Protein AF-A0A249T0H1-F1 (afdb_monomer_lite)

Foldseek 3Di:
DAPPPDKDFDADPVRATFKIFCQVHWDDDPDPDLDLLVRVLVVCCLCVVSRLHDPQQSVQDDAAQDPDFAQAAWHWHWHDWDDDDQKIKTWTFTDGSSHGDPPFTKIWMFGVVVTTTGMMGGPHQNDWDADDDDPVLVVVLVPDDPVNVVVLPDDPPPPPDPPDDPDDDDDPDPDRRDDSPTPGVDPDDDDDDPDDDPDDDDDDDWGWDQDPVRDIDIDD

Radius of gyration: 21.0 Å; chains: 1; bounding box: 38×42×71 Å

pLDDT: mean 71.46, std 25.57, range [27.12, 98.44]

Secondary structure (DSSP, 8-state):
----SS-EEEE-TT--EEEEE-TTS-B----SS--HHHHHHHHHHHHGGGGT--GGGGTTTTSBPPSS--S-SSEEEEEEEEEETTEEEEEEEEEETTEEEEEEEEEEEEEETTEEEEEEEE---SS---PPPPHHHHHHHTT--HHHHHHHTSPPP-------------------SS-----------PPPPPPPPS---PPPS-EEEE-TTS-EEEE-

Sequence (220 aa):
MNPTNGHSLWKDDRRRVRVLNHLHHPVSFKVRSETPQLLAQAYIMEIAGLYEIRPAQLYGLPFSASNRLVVEQASFRFEREEIKDNNVIITYAQTYFGVPVWAAGLEVNMHTNPLQVISSSSTAYANLSVQLPSPAAASRVYHYSNADLQHAVQPPEARERDEGGEGDIGYIGHACASTAIAKADASPAMPPLPWPPSGNSGSLPYRLTYNPDGSTSYRK

Structure (mmCIF, N/CA/C/O backbone):
data_AF-A0A249T0H1-F1
#
_entry.id   AF-A0A249T0H1-F1
#
loop_
_atom_site.group_PDB
_atom_site.id
_atom_site.type_symbol
_atom_site.label_atom_id
_atom_site.label_alt_id
_atom_site.label_comp_id
_atom_site.label_asym_id
_atom_site.label_entity_id
_atom_site.label_seq_id
_atom_site.pdbx_PDB_ins_code
_atom_site.Cartn_x
_atom_site.Cartn_y
_atom_site.Cartn_z
_atom_site.occupancy
_atom_site.B_iso_or_equiv
_atom_site.auth_seq_id
_atom_site.auth_comp_id
_atom_site.auth_asym_id
_atom_site.auth_atom_id
_atom_site.pdbx_PDB_model_num
ATOM 1 N N . MET A 1 1 ? -2.238 -13.051 -26.775 1.00 33.50 1 MET A N 1
ATOM 2 C CA . MET A 1 1 ? -1.036 -13.225 -25.926 1.00 33.50 1 MET A CA 1
ATOM 3 C C . MET A 1 1 ? -1.491 -13.272 -24.474 1.00 33.50 1 MET A C 1
ATOM 5 O O . MET A 1 1 ? -2.396 -12.533 -24.126 1.00 33.50 1 MET A O 1
ATOM 9 N N . ASN A 1 2 ? -0.970 -14.214 -23.689 1.00 33.34 2 ASN A N 1
ATOM 10 C CA . ASN A 1 2 ? -1.529 -14.673 -22.411 1.00 33.34 2 ASN A CA 1
ATOM 11 C C . ASN A 1 2 ? -0.609 -14.178 -21.262 1.00 33.34 2 ASN A C 1
ATOM 13 O O . ASN A 1 2 ? 0.550 -14.588 -21.253 1.00 33.34 2 ASN A O 1
ATOM 17 N N . PRO A 1 3 ? -1.041 -13.289 -20.345 1.00 36.62 3 PRO A N 1
ATOM 18 C CA . PRO A 1 3 ? -0.139 -12.572 -19.430 1.00 36.62 3 PRO A CA 1
ATOM 19 C C . PRO A 1 3 ? 0.218 -13.307 -18.121 1.00 36.62 3 PRO A C 1
ATOM 21 O O . PRO A 1 3 ? 0.686 -12.680 -17.182 1.00 36.62 3 PRO A O 1
ATOM 24 N N . THR A 1 4 ? 0.087 -14.633 -18.023 1.00 43.47 4 THR A N 1
ATOM 25 C CA . THR A 1 4 ? 0.605 -15.378 -16.848 1.00 43.47 4 THR A CA 1
ATOM 26 C C . THR A 1 4 ? 2.133 -15.542 -16.846 1.00 43.47 4 THR A C 1
ATOM 28 O O . THR A 1 4 ? 2.674 -16.307 -16.051 1.00 43.47 4 THR A O 1
ATOM 31 N N . ASN A 1 5 ? 2.846 -14.859 -17.741 1.00 49.06 5 ASN A N 1
ATOM 32 C CA . ASN A 1 5 ? 4.294 -14.957 -17.849 1.00 49.06 5 ASN A CA 1
ATOM 33 C C . ASN A 1 5 ? 4.952 -14.181 -16.695 1.00 49.06 5 ASN A C 1
ATOM 35 O O . ASN A 1 5 ? 4.990 -12.959 -16.702 1.00 49.06 5 ASN A O 1
ATOM 39 N N . GLY A 1 6 ? 5.433 -14.927 -15.694 1.00 64.56 6 GLY A N 1
ATOM 40 C CA . GLY A 1 6 ? 6.508 -14.547 -14.769 1.00 64.56 6 GLY A CA 1
ATOM 41 C C . GLY A 1 6 ? 6.180 -13.578 -13.628 1.00 64.56 6 GLY A C 1
ATOM 42 O O . GLY A 1 6 ? 7.066 -12.852 -13.173 1.00 64.56 6 GLY A O 1
ATOM 43 N N . HIS A 1 7 ? 4.955 -13.627 -13.100 1.00 74.81 7 HIS A N 1
ATOM 44 C CA . HIS A 1 7 ? 4.656 -13.091 -11.770 1.00 74.81 7 HIS A CA 1
ATOM 45 C C . HIS A 1 7 ? 4.442 -14.236 -10.777 1.00 74.81 7 HIS A C 1
ATOM 47 O O . HIS A 1 7 ? 3.700 -15.176 -11.064 1.00 74.81 7 HIS A O 1
ATOM 53 N N . SER A 1 8 ? 5.078 -14.169 -9.607 1.00 89.75 8 SER A N 1
ATOM 54 C CA . SER A 1 8 ? 4.828 -15.120 -8.516 1.00 89.75 8 SER A CA 1
ATOM 55 C C . SER A 1 8 ? 3.984 -14.445 -7.446 1.00 89.75 8 SER A C 1
ATOM 57 O O . SER A 1 8 ? 4.305 -13.326 -7.043 1.00 89.75 8 SER A O 1
ATOM 59 N N . LEU A 1 9 ? 2.960 -15.132 -6.950 1.00 93.69 9 LEU A N 1
ATOM 60 C CA . LEU A 1 9 ? 2.156 -14.665 -5.826 1.00 93.69 9 LEU A CA 1
ATOM 61 C C . LEU A 1 9 ? 2.359 -15.571 -4.613 1.00 93.69 9 LEU A C 1
ATOM 63 O O . LEU A 1 9 ? 2.502 -16.786 -4.760 1.00 93.69 9 LEU A O 1
ATOM 67 N N . TRP A 1 10 ? 2.336 -14.982 -3.422 1.00 94.69 10 TRP A N 1
ATOM 68 C CA . TRP A 1 10 ? 2.297 -15.715 -2.159 1.00 94.69 10 TRP A CA 1
ATOM 69 C C . TRP A 1 10 ? 0.980 -15.425 -1.442 1.00 94.69 10 TRP A C 1
ATOM 71 O O . TRP A 1 10 ? 0.478 -14.294 -1.474 1.00 94.69 10 TRP A O 1
ATOM 81 N N . LYS A 1 11 ? 0.404 -16.464 -0.834 1.00 95.06 11 LYS A N 1
ATOM 82 C CA . LYS A 1 11 ? -0.885 -16.405 -0.145 1.00 95.06 11 LYS A CA 1
ATOM 83 C C . LYS A 1 11 ? -0.737 -16.813 1.312 1.00 95.06 11 LYS A C 1
ATOM 85 O O . LYS A 1 11 ? 0.048 -17.707 1.603 1.00 95.06 11 LYS A O 1
ATOM 90 N N . ASP A 1 12 ? -1.534 -16.199 2.181 1.00 92.44 12 ASP A N 1
ATOM 91 C CA . ASP A 1 12 ? -1.651 -16.631 3.576 1.00 92.44 12 ASP A CA 1
ATOM 92 C C . ASP A 1 12 ? -2.501 -17.908 3.722 1.00 92.44 12 ASP A C 1
ATOM 94 O O . ASP A 1 12 ? -3.082 -18.415 2.756 1.00 92.44 12 ASP A O 1
ATOM 98 N N . ASP A 1 13 ? -2.625 -18.403 4.956 1.00 94.12 13 ASP A N 1
ATOM 99 C CA . ASP A 1 13 ? -3.417 -19.595 5.298 1.00 94.12 13 ASP A CA 1
ATOM 100 C C . ASP A 1 13 ? -4.908 -19.451 4.950 1.00 94.12 13 ASP A C 1
ATOM 102 O O . ASP A 1 13 ? -5.618 -20.438 4.759 1.00 94.12 13 ASP A O 1
ATOM 106 N N . ARG A 1 14 ? -5.396 -18.210 4.810 1.00 92.69 14 ARG A N 1
ATOM 107 C CA . ARG A 1 14 ? -6.764 -17.892 4.371 1.00 92.69 14 ARG A CA 1
ATOM 108 C C . ARG A 1 14 ? -6.865 -17.741 2.850 1.00 92.69 14 ARG A C 1
ATOM 110 O O . ARG A 1 14 ? -7.900 -17.323 2.340 1.00 92.69 14 ARG A O 1
ATOM 117 N N . ARG A 1 15 ? -5.812 -18.118 2.116 1.00 93.88 15 ARG A N 1
ATOM 118 C CA . ARG A 1 15 ? -5.684 -18.062 0.652 1.00 93.88 15 ARG A CA 1
ATOM 119 C C . ARG A 1 15 ? -5.748 -16.650 0.061 1.00 93.88 15 ARG A C 1
ATOM 121 O O . ARG A 1 15 ? -5.954 -16.526 -1.152 1.00 93.88 15 ARG A O 1
ATOM 128 N N . ARG A 1 16 ? -5.521 -15.612 0.868 1.00 93.50 16 ARG A N 1
ATOM 129 C CA . ARG A 1 16 ? -5.465 -14.219 0.402 1.00 93.50 16 ARG A CA 1
ATOM 130 C C . ARG A 1 16 ? -4.085 -13.917 -0.139 1.00 93.50 16 ARG A C 1
ATOM 132 O O . ARG A 1 16 ? -3.101 -14.348 0.454 1.00 93.50 16 ARG A O 1
ATOM 139 N N . VAL A 1 17 ? -3.998 -13.182 -1.245 1.00 95.38 17 VAL A N 1
ATOM 140 C CA . VAL A 1 17 ? -2.699 -12.744 -1.771 1.00 95.38 17 VAL A CA 1
ATOM 141 C C . VAL A 1 17 ? -2.091 -11.748 -0.789 1.00 95.38 17 VAL A C 1
ATOM 143 O O . VAL A 1 17 ? -2.777 -10.861 -0.291 1.00 95.38 17 VAL A O 1
ATOM 146 N N . ARG A 1 18 ? -0.810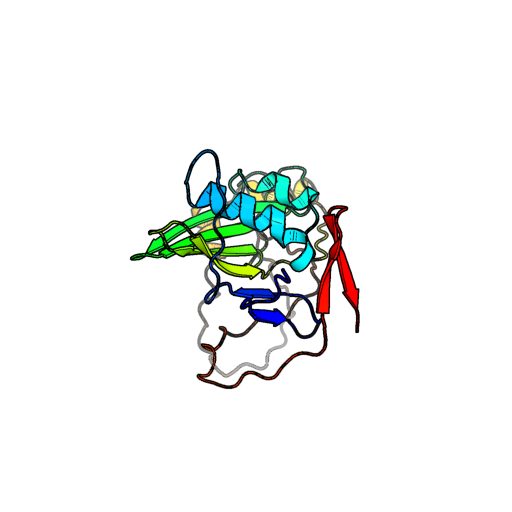 -11.922 -0.478 1.00 95.38 18 ARG A N 1
ATOM 147 C CA . ARG A 1 18 ? -0.067 -11.069 0.461 1.00 95.38 18 ARG A CA 1
ATOM 148 C C . ARG A 1 18 ? 1.211 -10.511 -0.134 1.00 95.38 18 ARG A C 1
ATOM 150 O O . ARG A 1 18 ? 1.672 -9.474 0.321 1.00 95.38 18 ARG A O 1
ATOM 157 N N . VAL A 1 19 ? 1.753 -11.176 -1.150 1.00 97.25 19 VAL A N 1
ATOM 158 C CA . VAL A 1 19 ? 2.920 -10.711 -1.898 1.00 97.25 19 VAL A CA 1
ATOM 159 C C . VAL A 1 19 ? 2.688 -10.970 -3.377 1.00 97.25 19 VAL A C 1
ATOM 161 O O . VAL A 1 19 ? 2.212 -12.047 -3.752 1.00 97.25 19 VAL A O 1
ATOM 164 N N . LEU A 1 20 ? 3.064 -9.998 -4.200 1.00 95.94 20 LEU A N 1
ATOM 165 C CA . LEU A 1 20 ? 3.129 -10.110 -5.650 1.00 95.94 20 LEU A CA 1
ATOM 166 C C . LEU A 1 20 ? 4.533 -9.712 -6.108 1.00 95.94 20 LEU A C 1
ATOM 168 O O . LEU A 1 20 ? 4.984 -8.610 -5.803 1.00 95.94 20 LEU A O 1
ATOM 172 N N . ASN A 1 21 ? 5.218 -10.600 -6.830 1.00 95.25 21 ASN A N 1
ATOM 173 C CA . ASN A 1 21 ? 6.548 -10.342 -7.382 1.00 95.25 21 ASN A CA 1
ATOM 174 C C . ASN A 1 21 ? 6.503 -10.265 -8.906 1.00 95.25 21 ASN A C 1
ATOM 176 O O . ASN A 1 21 ? 5.914 -11.120 -9.569 1.00 95.25 21 ASN A O 1
ATOM 180 N N . HIS A 1 22 ? 7.236 -9.295 -9.436 1.00 92.38 22 HIS A N 1
ATOM 181 C CA . HIS A 1 22 ? 7.393 -8.968 -10.848 1.00 92.38 22 HIS A CA 1
ATOM 182 C C . HIS A 1 22 ? 8.849 -9.109 -11.321 1.00 92.38 22 HIS A C 1
ATOM 184 O O . HIS A 1 22 ? 9.213 -8.546 -12.343 1.00 92.38 22 HIS A O 1
ATOM 190 N N . LEU A 1 23 ? 9.694 -9.871 -10.616 1.00 86.44 23 LEU A N 1
ATOM 191 C CA . LEU A 1 23 ? 11.139 -9.960 -10.896 1.00 86.44 23 LEU A CA 1
ATOM 192 C C . LEU A 1 23 ? 11.478 -10.317 -12.353 1.00 86.44 23 LEU A C 1
ATOM 194 O O . LEU A 1 23 ? 12.466 -9.826 -12.889 1.00 86.44 23 LEU A O 1
ATOM 198 N N . HIS A 1 24 ? 10.667 -11.155 -13.002 1.00 86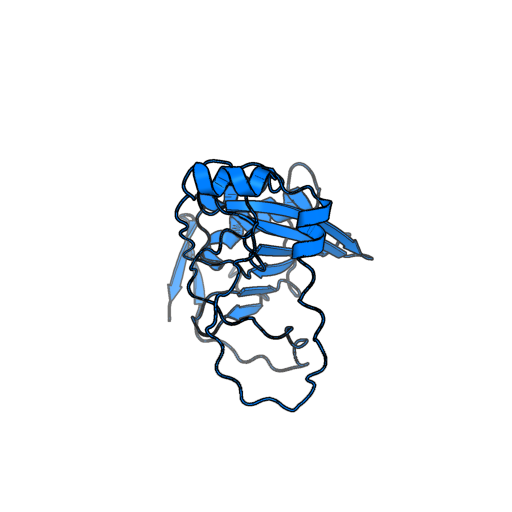.88 24 HIS A N 1
ATOM 199 C CA . HIS A 1 24 ? 10.894 -11.548 -14.396 1.00 86.88 24 HIS A CA 1
ATOM 200 C C . HIS A 1 24 ? 10.239 -10.605 -15.411 1.00 86.88 24 HIS A C 1
ATOM 202 O O . HIS A 1 24 ? 10.667 -10.555 -16.561 1.00 86.88 24 HIS A O 1
ATOM 208 N N . HIS A 1 25 ? 9.219 -9.857 -14.990 1.00 87.31 25 HIS A N 1
ATOM 209 C CA . HIS A 1 25 ? 8.497 -8.899 -15.824 1.00 87.31 25 HIS A CA 1
ATOM 210 C C . HIS A 1 25 ? 8.104 -7.681 -14.984 1.00 87.31 25 HIS A C 1
ATOM 212 O O . HIS A 1 25 ? 6.953 -7.601 -14.541 1.00 87.31 25 HIS A O 1
ATOM 218 N N . PRO A 1 26 ? 9.051 -6.761 -14.722 1.00 85.75 26 PRO A N 1
ATOM 219 C CA . PRO A 1 26 ? 8.768 -5.555 -13.961 1.00 85.75 26 PRO A CA 1
ATOM 220 C C . PRO A 1 26 ? 7.660 -4.731 -14.616 1.00 85.75 26 PRO A C 1
ATOM 222 O O . PRO A 1 26 ? 7.555 -4.670 -15.844 1.00 85.75 26 PRO A O 1
ATOM 225 N N . VAL A 1 27 ? 6.829 -4.095 -13.795 1.00 87.62 27 VAL A N 1
ATOM 226 C CA . VAL A 1 27 ? 5.686 -3.313 -14.274 1.00 87.62 27 VAL A CA 1
ATOM 227 C C . VAL A 1 27 ? 6.076 -1.846 -14.354 1.00 87.62 27 VAL A C 1
ATOM 229 O O . VAL A 1 27 ? 6.488 -1.245 -13.363 1.00 87.62 27 VAL A O 1
ATOM 232 N N . SER A 1 28 ? 5.906 -1.251 -15.527 1.00 85.56 28 SER A N 1
ATOM 233 C CA . SER A 1 28 ? 6.016 0.189 -15.730 1.00 85.56 28 SER A CA 1
ATOM 234 C C . SER A 1 28 ? 4.717 0.724 -16.321 1.00 85.56 28 SER A C 1
ATOM 236 O O . SER A 1 28 ? 4.061 0.075 -17.137 1.00 85.56 28 SER A O 1
ATOM 238 N N . PHE A 1 29 ? 4.333 1.923 -15.895 1.00 80.81 29 PHE A N 1
ATOM 239 C CA . PHE A 1 29 ? 3.189 2.641 -16.440 1.00 80.81 29 PHE A CA 1
ATOM 240 C C . PHE A 1 29 ? 3.688 3.917 -17.105 1.00 80.81 29 PHE A C 1
ATOM 242 O O . PHE A 1 29 ? 4.570 4.594 -16.581 1.00 80.81 29 PHE A O 1
ATOM 249 N N . LYS A 1 30 ? 3.082 4.293 -18.234 1.00 77.25 30 LYS A N 1
ATOM 250 C CA . LYS A 1 30 ? 3.244 5.645 -18.781 1.00 77.25 30 LYS A CA 1
ATOM 251 C C . LYS A 1 30 ? 2.399 6.613 -17.955 1.00 77.25 30 LYS A C 1
ATOM 253 O O . LYS A 1 30 ? 1.283 6.957 -18.338 1.00 77.25 30 LYS A O 1
ATOM 258 N N . VAL A 1 31 ? 2.908 7.008 -16.794 1.00 72.50 31 VAL A N 1
ATOM 259 C CA . VAL A 1 31 ? 2.317 8.070 -15.972 1.00 72.50 31 VAL A CA 1
ATOM 260 C C . VAL A 1 31 ? 2.800 9.433 -16.465 1.00 72.50 31 VAL A C 1
ATOM 262 O O . VAL A 1 31 ? 3.925 9.579 -16.927 1.00 72.50 31 VAL A O 1
ATOM 265 N N . ARG A 1 32 ? 1.933 10.454 -16.387 1.00 63.84 32 ARG A N 1
ATOM 266 C CA . ARG A 1 32 ? 2.238 11.827 -16.846 1.00 63.84 32 ARG A CA 1
ATOM 267 C C . ARG A 1 32 ? 3.433 12.467 -16.125 1.00 63.84 32 ARG A C 1
ATOM 269 O O . ARG A 1 32 ? 3.990 13.432 -16.633 1.00 63.84 32 ARG A O 1
ATOM 276 N N . SER A 1 33 ? 3.773 11.961 -14.944 1.00 61.66 33 SER A N 1
ATOM 277 C CA . SER A 1 33 ? 4.921 12.353 -14.136 1.00 61.66 33 SER A CA 1
ATOM 278 C C . SER A 1 33 ? 5.520 11.079 -13.538 1.00 61.66 33 SER A C 1
ATOM 280 O O . SER A 1 33 ? 4.795 10.272 -12.955 1.00 61.66 33 SER A O 1
ATOM 282 N N . GLU A 1 34 ? 6.820 10.873 -13.736 1.00 79.62 34 GLU A N 1
ATOM 283 C CA . GLU A 1 34 ? 7.544 9.648 -13.374 1.00 79.62 34 GLU A CA 1
ATOM 284 C C . GLU A 1 34 ? 8.067 9.711 -11.932 1.00 79.62 34 GLU A C 1
ATOM 286 O O . GLU A 1 34 ? 9.239 9.451 -11.670 1.00 79.62 34 GLU A O 1
ATOM 291 N N . THR A 1 35 ? 7.222 10.098 -10.970 1.00 93.06 35 THR A N 1
ATOM 292 C CA . THR A 1 35 ? 7.610 9.963 -9.559 1.00 93.06 35 THR A CA 1
ATOM 293 C C . THR A 1 35 ? 7.328 8.539 -9.071 1.00 93.06 35 THR A C 1
ATOM 295 O O . THR A 1 35 ? 6.304 7.955 -9.451 1.00 93.06 35 THR A O 1
ATOM 298 N N . PRO A 1 36 ? 8.172 7.975 -8.185 1.00 95.31 36 PRO A N 1
ATOM 299 C CA . PRO A 1 36 ? 7.918 6.673 -7.569 1.00 95.31 36 PRO A CA 1
ATOM 300 C C . PRO A 1 36 ? 6.539 6.583 -6.907 1.00 95.31 36 PRO A C 1
ATOM 302 O O . PRO A 1 36 ? 5.838 5.587 -7.063 1.00 95.31 36 PRO A O 1
ATOM 305 N N . GLN A 1 37 ? 6.099 7.652 -6.236 1.00 95.69 37 GLN A N 1
ATOM 306 C CA . GLN A 1 37 ? 4.776 7.711 -5.608 1.00 95.69 37 GLN A CA 1
ATOM 307 C C . GLN A 1 37 ? 3.636 7.586 -6.618 1.00 95.69 37 GLN A C 1
ATOM 309 O O . GLN A 1 37 ? 2.700 6.830 -6.377 1.00 95.69 37 GLN A O 1
ATOM 314 N N . LEU A 1 38 ? 3.690 8.302 -7.745 1.00 95.00 38 LEU A N 1
ATOM 315 C CA . LEU A 1 38 ? 2.637 8.221 -8.760 1.00 95.00 38 LEU A CA 1
ATOM 316 C C . LEU A 1 38 ? 2.613 6.848 -9.430 1.00 95.00 38 LEU A C 1
ATOM 318 O O . LEU A 1 38 ? 1.530 6.316 -9.683 1.00 95.00 38 LEU A O 1
ATOM 322 N N . LEU A 1 39 ? 3.788 6.256 -9.669 1.00 95.38 39 LEU A N 1
ATOM 323 C CA . LEU A 1 39 ? 3.876 4.895 -10.184 1.00 95.38 39 LEU A CA 1
ATOM 324 C C . LEU A 1 39 ? 3.276 3.885 -9.195 1.00 95.38 39 LEU A C 1
ATOM 326 O O . LEU A 1 39 ? 2.463 3.055 -9.597 1.00 95.38 39 LEU A O 1
ATOM 330 N N . ALA A 1 40 ? 3.617 3.987 -7.908 1.00 96.69 40 ALA A N 1
ATOM 331 C CA . ALA A 1 40 ? 3.082 3.124 -6.858 1.00 96.69 40 ALA A CA 1
ATOM 332 C C . ALA A 1 40 ? 1.559 3.264 -6.704 1.00 96.69 40 ALA A C 1
ATOM 334 O O . ALA A 1 40 ? 0.868 2.255 -6.579 1.00 96.69 40 ALA A O 1
ATOM 335 N N . GLN A 1 41 ? 1.017 4.485 -6.773 1.00 96.38 41 GLN A N 1
ATOM 336 C CA . GLN A 1 41 ? -0.430 4.725 -6.728 1.00 96.38 41 GLN A CA 1
ATOM 337 C C . GLN A 1 41 ? -1.151 4.060 -7.903 1.00 96.38 41 GLN A C 1
ATOM 339 O O . GLN A 1 41 ? -2.110 3.317 -7.690 1.00 96.38 41 GLN A O 1
ATOM 344 N N . ALA A 1 42 ? -0.676 4.296 -9.131 1.00 95.31 42 ALA A N 1
ATOM 345 C CA . ALA A 1 42 ? -1.252 3.696 -10.333 1.00 95.31 42 ALA A CA 1
ATOM 346 C C . ALA A 1 42 ? -1.195 2.163 -10.270 1.00 95.31 42 ALA A C 1
ATOM 348 O O . ALA A 1 42 ? -2.182 1.487 -10.552 1.00 95.31 42 ALA A O 1
ATOM 349 N N . TYR A 1 43 ? -0.061 1.625 -9.820 1.00 96.25 43 TYR A N 1
ATOM 350 C CA . TYR A 1 43 ? 0.125 0.197 -9.618 1.00 96.25 43 TYR A CA 1
ATOM 351 C C . TYR A 1 43 ? -0.856 -0.384 -8.588 1.00 96.25 43 TYR A C 1
ATOM 353 O O . TYR A 1 43 ? -1.543 -1.356 -8.892 1.00 96.25 43 TYR A O 1
ATOM 361 N N . ILE A 1 44 ? -0.980 0.217 -7.396 1.00 97.25 44 ILE A N 1
ATOM 362 C CA . ILE A 1 44 ? -1.905 -0.259 -6.353 1.00 97.25 44 ILE A CA 1
ATOM 363 C C . ILE A 1 44 ? -3.349 -0.238 -6.850 1.00 97.25 44 ILE A C 1
ATOM 365 O O . ILE A 1 44 ? -4.083 -1.184 -6.583 1.00 97.25 44 ILE A O 1
ATOM 369 N N . MET A 1 45 ? -3.757 0.809 -7.574 1.00 96.19 45 MET A N 1
ATOM 370 C CA . MET A 1 45 ? -5.101 0.893 -8.150 1.00 96.19 45 MET A CA 1
ATOM 371 C C . MET A 1 45 ? -5.399 -0.271 -9.103 1.00 96.19 45 MET A C 1
ATOM 373 O O . MET A 1 45 ? -6.496 -0.823 -9.043 1.00 96.19 45 MET A O 1
ATOM 377 N N . GLU A 1 46 ? -4.426 -0.675 -9.922 1.00 95.62 46 GLU A N 1
ATOM 378 C CA . GLU A 1 46 ? -4.560 -1.802 -10.853 1.00 95.62 46 GLU A CA 1
ATOM 379 C C . GLU A 1 46 ? -4.672 -3.148 -10.117 1.00 95.62 46 GLU A C 1
ATOM 381 O O . GLU A 1 46 ? -5.512 -3.984 -10.449 1.00 95.62 46 GLU A O 1
ATOM 386 N N . ILE A 1 47 ? -3.851 -3.365 -9.083 1.00 95.38 47 ILE A N 1
ATOM 387 C CA . ILE A 1 47 ? -3.771 -4.665 -8.396 1.00 95.38 47 ILE A CA 1
ATOM 388 C C . ILE A 1 47 ? -4.668 -4.787 -7.156 1.00 95.38 47 ILE A C 1
ATOM 390 O O . ILE A 1 47 ? -4.697 -5.843 -6.522 1.00 95.38 47 ILE A O 1
ATOM 394 N N . ALA A 1 48 ? -5.414 -3.740 -6.797 1.00 95.88 48 ALA A N 1
ATOM 395 C CA . ALA A 1 48 ? -6.208 -3.660 -5.568 1.00 95.88 48 ALA A CA 1
ATOM 396 C C . ALA A 1 48 ? -7.124 -4.872 -5.351 1.00 95.88 48 ALA A C 1
ATOM 398 O O . ALA A 1 48 ? -7.211 -5.408 -4.245 1.00 95.88 48 ALA A O 1
ATOM 399 N N . GLY A 1 49 ? -7.763 -5.338 -6.429 1.00 95.06 49 GLY A N 1
ATOM 400 C CA . GLY A 1 49 ? -8.654 -6.494 -6.397 1.00 95.06 49 GLY A CA 1
ATOM 401 C C . GLY A 1 49 ? -7.956 -7.791 -5.979 1.00 95.06 49 GLY A C 1
ATOM 402 O O . GLY A 1 49 ? -8.578 -8.625 -5.327 1.00 95.06 49 GLY A O 1
ATOM 403 N N . LEU A 1 50 ? -6.660 -7.951 -6.279 1.00 94.69 50 LEU A N 1
ATOM 404 C CA . LEU A 1 50 ? -5.878 -9.122 -5.863 1.00 94.69 50 LEU A CA 1
ATOM 405 C C . LEU A 1 50 ? -5.635 -9.144 -4.350 1.00 94.69 50 LEU A C 1
ATOM 407 O O . LEU A 1 50 ? -5.606 -10.222 -3.758 1.00 94.69 50 LEU A O 1
ATOM 411 N N . TYR A 1 51 ? -5.496 -7.970 -3.733 1.00 95.81 51 TYR A N 1
ATOM 412 C CA . TYR A 1 51 ? -5.365 -7.811 -2.283 1.00 95.81 51 TYR A CA 1
ATOM 413 C C . TYR A 1 51 ? -6.708 -7.679 -1.554 1.00 95.81 51 TYR A C 1
ATOM 415 O O . TYR A 1 51 ? -6.720 -7.393 -0.359 1.00 95.81 51 TYR A O 1
ATOM 423 N N . GLU A 1 52 ? -7.833 -7.891 -2.248 1.00 95.56 52 GLU A N 1
ATOM 424 C CA . GLU A 1 52 ? -9.185 -7.733 -1.692 1.00 95.56 52 GLU A CA 1
ATOM 425 C C . GLU A 1 52 ? -9.442 -6.310 -1.149 1.00 95.56 52 GLU A C 1
ATOM 427 O O . GLU A 1 52 ? -10.230 -6.105 -0.225 1.00 95.56 52 GLU A O 1
ATOM 432 N N . ILE A 1 53 ? -8.781 -5.303 -1.731 1.00 96.19 53 ILE A N 1
ATOM 433 C CA . ILE A 1 53 ? -8.918 -3.898 -1.341 1.00 96.19 53 ILE A CA 1
ATOM 434 C C . ILE A 1 53 ? -10.002 -3.243 -2.189 1.00 96.19 53 ILE A C 1
ATOM 436 O O . ILE A 1 53 ? -9.967 -3.276 -3.420 1.00 96.19 53 ILE A O 1
ATOM 440 N N . ARG A 1 54 ? -10.973 -2.606 -1.530 1.00 95.62 54 ARG A N 1
ATOM 441 C CA . ARG A 1 54 ? -12.067 -1.916 -2.223 1.00 95.62 54 ARG A CA 1
ATOM 442 C C . ARG A 1 54 ? -11.584 -0.571 -2.778 1.00 95.62 54 ARG A C 1
ATOM 444 O O . ARG A 1 54 ? -10.872 0.135 -2.062 1.00 95.62 54 ARG A O 1
ATOM 451 N N . PRO A 1 55 ? -12.059 -0.130 -3.961 1.00 95.56 55 PRO A N 1
ATOM 452 C CA . PRO A 1 55 ? -11.664 1.156 -4.548 1.00 95.56 55 PRO A CA 1
ATOM 453 C C . PRO A 1 55 ? -11.837 2.356 -3.607 1.00 95.56 55 PRO A C 1
ATOM 455 O O . PRO A 1 55 ? -10.986 3.239 -3.564 1.00 95.56 55 PRO A O 1
ATOM 458 N N . ALA A 1 56 ? -12.889 2.355 -2.780 1.00 94.94 56 ALA A N 1
ATOM 459 C CA . ALA A 1 56 ? -13.139 3.422 -1.810 1.00 94.94 56 ALA A CA 1
ATOM 460 C C . ALA A 1 56 ? -12.029 3.584 -0.753 1.00 94.94 56 ALA A C 1
ATOM 462 O O . ALA A 1 56 ? -11.855 4.669 -0.208 1.00 94.94 56 ALA A O 1
ATOM 463 N N . GLN A 1 57 ? -11.262 2.526 -0.477 1.00 96.06 57 GLN A N 1
ATOM 464 C CA . GLN A 1 57 ? -10.152 2.558 0.480 1.00 96.06 57 GLN A CA 1
ATOM 465 C C . GLN A 1 57 ? -8.894 3.202 -0.120 1.00 96.06 57 GLN A C 1
ATOM 467 O O . GLN A 1 57 ? -7.958 3.502 0.610 1.00 96.06 57 GLN A O 1
ATOM 472 N N . LEU A 1 58 ? -8.853 3.412 -1.440 1.00 97.12 58 LEU A N 1
ATOM 473 C CA . LEU A 1 58 ? -7.691 3.953 -2.147 1.00 97.12 58 LEU A CA 1
ATOM 474 C C . LEU A 1 58 ? -7.774 5.463 -2.394 1.00 97.12 58 LEU A C 1
ATOM 476 O O . LEU A 1 58 ? -6.796 6.061 -2.836 1.00 97.12 58 LEU A O 1
ATOM 480 N N . TYR A 1 59 ? -8.900 6.110 -2.077 1.00 95.06 59 TYR A N 1
ATOM 481 C CA . TYR A 1 59 ? -9.015 7.571 -2.187 1.00 95.06 59 TYR A CA 1
ATOM 482 C C . TYR A 1 59 ? -7.996 8.311 -1.311 1.00 95.06 59 TYR A C 1
ATOM 484 O O . TYR A 1 59 ? -7.630 9.444 -1.617 1.00 95.06 59 TYR A O 1
ATOM 492 N N . GLY A 1 60 ? -7.530 7.669 -0.236 1.00 94.69 60 GLY A N 1
ATOM 493 C CA . GLY A 1 60 ? -6.532 8.207 0.679 1.00 94.69 60 GLY A CA 1
ATOM 494 C C . GLY A 1 60 ? -5.096 8.209 0.151 1.00 94.69 60 GLY A C 1
ATOM 495 O O . GLY A 1 60 ? -4.277 8.921 0.725 1.00 94.69 60 GLY A O 1
ATOM 496 N N . LEU A 1 61 ? -4.774 7.450 -0.910 1.00 96.44 61 LEU A N 1
ATOM 497 C CA . LEU A 1 61 ? -3.382 7.180 -1.303 1.00 96.44 61 LEU A CA 1
ATOM 498 C C . LEU A 1 61 ? -2.521 8.443 -1.504 1.00 96.44 61 LEU A C 1
ATOM 500 O O . LEU A 1 61 ? -1.366 8.421 -1.079 1.00 96.44 61 LEU A O 1
ATOM 504 N N . PRO A 1 62 ? -3.026 9.542 -2.107 1.00 94.62 62 PRO A N 1
ATOM 505 C CA . PRO A 1 62 ? -2.227 10.753 -2.306 1.00 94.62 62 PRO A CA 1
ATOM 506 C C . PRO A 1 62 ? -1.956 11.543 -1.020 1.00 94.62 62 PRO A C 1
ATOM 508 O O . PRO A 1 62 ? -1.169 12.486 -1.038 1.00 94.62 62 PRO A O 1
ATOM 511 N N . PHE A 1 63 ? -2.637 11.220 0.079 1.00 93.31 63 PHE A N 1
ATOM 512 C CA . PHE A 1 63 ? -2.585 11.979 1.321 1.00 93.31 63 PHE A CA 1
ATOM 513 C C . PHE A 1 63 ? -1.766 11.242 2.373 1.00 93.31 63 PHE A C 1
ATOM 515 O O . PHE A 1 63 ? -1.879 10.027 2.517 1.00 93.31 63 PHE A O 1
ATOM 522 N N . SER A 1 64 ? -1.009 11.985 3.176 1.00 90.12 64 SER A N 1
ATOM 523 C CA . SER A 1 64 ? -0.359 11.428 4.362 1.00 90.12 64 SER A CA 1
ATOM 524 C C . SER A 1 64 ? -1.373 11.022 5.437 1.00 90.12 64 SER A C 1
ATOM 526 O O . SER A 1 64 ? -2.507 11.526 5.476 1.00 90.12 64 SER A O 1
ATOM 528 N N . ALA A 1 65 ? -0.961 10.120 6.332 1.00 79.12 65 ALA A N 1
ATOM 529 C CA . ALA A 1 65 ? -1.687 9.862 7.574 1.00 79.12 65 ALA A CA 1
ATOM 530 C C . ALA A 1 65 ? -1.878 11.169 8.365 1.00 79.12 65 ALA A C 1
ATOM 532 O O . ALA A 1 65 ? -0.997 12.030 8.387 1.00 79.12 65 ALA A O 1
ATOM 533 N N . SER A 1 66 ? -3.046 11.336 8.989 1.00 74.25 66 SER A N 1
ATOM 534 C CA . SER A 1 66 ? -3.348 12.534 9.772 1.00 74.25 66 SER A CA 1
ATOM 535 C C . SER A 1 66 ? -3.179 12.244 11.257 1.00 74.25 66 SER A C 1
ATOM 537 O O . SER A 1 66 ? -3.542 11.177 11.739 1.00 74.25 66 SER A O 1
ATOM 539 N N . ASN A 1 67 ? -2.686 13.228 12.005 1.00 71.62 67 ASN A N 1
ATOM 540 C CA . ASN A 1 67 ? -2.737 13.214 13.467 1.00 71.62 67 ASN A CA 1
ATOM 541 C C . ASN A 1 67 ? -4.102 13.675 14.016 1.00 71.62 67 ASN A C 1
ATOM 543 O O . ASN A 1 67 ? -4.289 13.744 15.229 1.00 71.62 67 ASN A O 1
ATOM 547 N N . ARG A 1 68 ? -5.055 14.021 13.142 1.00 75.19 68 ARG A N 1
ATOM 548 C CA . ARG A 1 68 ? -6.422 14.396 13.510 1.00 75.19 68 ARG A CA 1
ATOM 549 C C . ARG A 1 68 ? -7.383 13.320 13.038 1.00 75.19 68 ARG A C 1
ATOM 551 O O . ARG A 1 68 ? -7.207 12.755 11.961 1.00 75.19 68 ARG A O 1
ATOM 558 N N . LEU A 1 69 ? -8.435 13.093 13.823 1.00 81.94 69 LEU A N 1
ATOM 559 C CA . LEU A 1 69 ? -9.526 12.232 13.390 1.00 81.94 69 LEU A CA 1
ATOM 560 C C . LEU A 1 69 ? -10.177 12.824 12.138 1.00 81.94 69 LEU A C 1
ATOM 562 O O . LEU A 1 69 ? -10.656 13.959 12.140 1.00 81.94 69 LEU A O 1
ATOM 566 N N . VAL A 1 70 ? -10.202 12.028 11.081 1.00 84.12 70 VAL A N 1
ATOM 567 C CA . VAL A 1 70 ? -10.939 12.292 9.848 1.00 84.12 70 VAL A CA 1
ATOM 568 C C . VAL A 1 70 ? -12.131 11.350 9.842 1.00 84.12 70 VAL A C 1
ATOM 570 O O . VAL A 1 70 ? -11.993 10.189 10.204 1.00 84.12 70 VAL A O 1
ATOM 573 N N . VAL A 1 71 ? -13.317 11.810 9.447 1.00 85.19 71 VAL A N 1
ATOM 574 C CA . VAL A 1 71 ? -14.481 10.919 9.320 1.00 85.19 71 VAL A CA 1
ATOM 575 C C . VAL A 1 71 ? -14.323 10.084 8.047 1.00 85.19 71 VAL A C 1
ATOM 577 O O . VAL A 1 71 ? -14.897 10.380 7.005 1.00 85.19 71 VAL A O 1
ATOM 580 N N . GLU A 1 72 ? -13.489 9.052 8.133 1.00 87.81 72 GLU A N 1
ATOM 581 C CA . GLU A 1 72 ? -13.238 8.068 7.084 1.00 87.81 72 GLU A CA 1
ATOM 582 C C . GLU A 1 72 ? -13.292 6.648 7.655 1.00 87.81 72 GLU A C 1
ATOM 584 O O . GLU A 1 72 ? -12.926 6.406 8.807 1.00 87.81 72 GLU A O 1
ATOM 589 N N . GLN A 1 73 ? -13.750 5.698 6.842 1.00 92.38 73 GLN A N 1
ATOM 590 C CA . GLN A 1 73 ? -13.615 4.275 7.153 1.00 92.38 73 GLN A CA 1
ATOM 591 C C . GLN A 1 73 ? -12.174 3.809 6.883 1.00 92.38 73 GLN A C 1
ATOM 593 O O . GLN A 1 73 ? -11.254 4.620 6.788 1.00 92.38 73 GLN A O 1
ATOM 598 N N . ALA A 1 74 ? -11.975 2.496 6.749 1.00 94.19 74 ALA A N 1
ATOM 599 C CA . ALA A 1 74 ? -10.697 1.933 6.347 1.00 94.19 74 ALA A CA 1
ATOM 600 C C . ALA A 1 74 ? -10.202 2.582 5.041 1.00 94.19 74 ALA A C 1
ATOM 602 O O . ALA A 1 74 ? -10.907 2.550 4.033 1.00 94.19 74 ALA A O 1
ATOM 603 N N . SER A 1 75 ? -8.994 3.130 5.060 1.00 96.31 75 SER A N 1
ATOM 604 C CA . SER A 1 75 ? -8.348 3.798 3.930 1.00 96.31 75 SER A CA 1
ATOM 605 C C . SER A 1 75 ? -6.867 3.412 3.883 1.00 96.31 75 SER A C 1
ATOM 607 O O . SER A 1 75 ? -6.371 2.748 4.792 1.00 96.31 75 SER A O 1
ATOM 609 N N . PHE A 1 76 ? -6.164 3.791 2.824 1.00 97.12 76 PHE A N 1
ATOM 610 C CA . PHE A 1 76 ? -4.710 3.697 2.724 1.00 97.12 76 PHE A CA 1
ATOM 611 C C . PHE A 1 76 ? -4.149 5.080 2.458 1.00 97.12 76 PHE A C 1
ATOM 613 O O . PHE A 1 76 ? -4.617 5.764 1.553 1.00 97.12 76 PHE A O 1
ATOM 620 N N . ARG A 1 77 ? -3.155 5.486 3.244 1.00 96.88 77 ARG A N 1
ATOM 621 C CA . ARG A 1 77 ? -2.540 6.815 3.182 1.00 96.88 77 ARG A CA 1
ATOM 622 C C . ARG A 1 77 ? -1.032 6.685 3.081 1.00 96.88 77 ARG A C 1
ATOM 624 O O . ARG A 1 77 ? -0.458 5.749 3.631 1.00 96.88 77 ARG A O 1
ATOM 631 N N . PHE A 1 78 ? -0.400 7.612 2.372 1.00 96.75 78 PHE A N 1
ATOM 632 C CA . PHE A 1 78 ? 1.052 7.647 2.239 1.00 96.75 78 PHE A CA 1
ATOM 633 C C . PHE A 1 78 ? 1.705 7.742 3.624 1.00 96.75 78 PHE A C 1
ATOM 635 O O . PHE A 1 78 ? 1.327 8.582 4.445 1.00 96.75 78 PHE A O 1
ATOM 642 N N . GLU A 1 79 ? 2.669 6.866 3.887 1.00 95.50 79 GLU A N 1
ATOM 643 C CA . GLU A 1 79 ? 3.422 6.859 5.141 1.00 95.50 79 GLU A CA 1
ATOM 644 C C . GLU A 1 79 ? 4.853 7.327 4.909 1.00 95.50 79 GLU A C 1
ATOM 646 O O . GLU A 1 79 ? 5.299 8.285 5.539 1.00 95.50 79 GLU A O 1
ATOM 651 N N . ARG A 1 80 ? 5.570 6.663 3.999 1.00 96.50 80 ARG A N 1
ATOM 652 C CA . ARG A 1 80 ? 6.969 6.980 3.719 1.00 96.50 80 ARG A CA 1
ATOM 653 C C . ARG A 1 80 ? 7.385 6.586 2.312 1.00 96.50 80 ARG A C 1
ATOM 655 O O . ARG A 1 80 ? 6.846 5.654 1.714 1.00 96.50 80 ARG A O 1
ATOM 662 N N . GLU A 1 81 ? 8.404 7.286 1.843 1.00 97.62 81 GLU A N 1
ATOM 663 C CA . GLU A 1 81 ? 9.223 6.921 0.698 1.00 97.62 81 GLU A CA 1
ATOM 664 C C . GLU A 1 81 ? 10.651 6.738 1.196 1.00 97.62 81 GLU A C 1
ATOM 666 O O . GLU A 1 81 ? 11.190 7.610 1.879 1.00 97.62 81 GLU A O 1
ATOM 671 N N . GLU A 1 82 ? 11.248 5.599 0.876 1.00 98.00 82 GLU A N 1
ATOM 672 C CA . GLU A 1 82 ? 12.628 5.287 1.221 1.00 98.00 82 GLU A CA 1
ATOM 673 C C . GLU A 1 82 ? 13.391 4.949 -0.055 1.00 98.00 82 GLU A C 1
ATOM 675 O O . GLU A 1 82 ? 12.985 4.072 -0.817 1.00 98.00 82 GLU A O 1
ATOM 680 N N . ILE A 1 83 ? 14.496 5.652 -0.294 1.00 96.88 83 ILE A N 1
ATOM 681 C CA . ILE A 1 83 ? 15.383 5.406 -1.431 1.00 96.88 83 ILE A CA 1
ATOM 682 C C . ILE A 1 83 ? 16.671 4.801 -0.889 1.00 96.88 83 ILE A C 1
ATOM 684 O O . ILE A 1 83 ? 17.333 5.396 -0.036 1.00 96.88 83 ILE A O 1
ATOM 688 N N . LYS A 1 84 ? 17.037 3.629 -1.405 1.00 95.06 84 LYS A N 1
ATOM 689 C CA . LYS A 1 84 ? 18.267 2.928 -1.043 1.00 95.06 84 LYS A CA 1
ATOM 690 C C . LYS A 1 84 ? 18.889 2.303 -2.284 1.00 95.06 84 LYS A C 1
ATOM 692 O O . LYS A 1 84 ? 18.288 1.443 -2.927 1.00 95.06 84 LYS A O 1
ATOM 697 N N . ASP A 1 85 ? 20.107 2.731 -2.601 1.00 93.81 85 ASP A N 1
ATOM 698 C CA . ASP A 1 85 ? 20.836 2.338 -3.809 1.00 93.81 85 ASP A CA 1
ATOM 699 C C . ASP A 1 85 ? 19.993 2.573 -5.081 1.00 93.81 85 ASP A C 1
ATOM 701 O O . ASP A 1 85 ? 19.572 3.696 -5.357 1.00 93.81 85 ASP A O 1
ATOM 705 N N . ASN A 1 86 ? 19.708 1.508 -5.836 1.00 95.06 86 ASN A N 1
ATOM 706 C CA . ASN A 1 86 ? 18.891 1.535 -7.052 1.00 95.06 86 ASN A CA 1
ATOM 707 C C . ASN A 1 86 ? 17.433 1.114 -6.807 1.00 95.06 86 ASN A C 1
ATOM 709 O O . ASN A 1 86 ? 16.735 0.729 -7.749 1.00 95.06 86 ASN A O 1
ATOM 713 N N . ASN A 1 87 ? 16.984 1.146 -5.551 1.00 96.19 87 ASN A N 1
ATOM 714 C CA . ASN A 1 87 ? 15.634 0.775 -5.160 1.00 96.19 87 ASN A CA 1
ATOM 715 C C . ASN A 1 87 ? 14.927 1.934 -4.461 1.00 96.19 87 ASN A C 1
ATOM 717 O O . ASN A 1 87 ? 15.530 2.712 -3.720 1.00 96.19 87 ASN A O 1
ATOM 721 N N . VAL A 1 88 ? 13.622 2.014 -4.681 1.00 97.81 88 VAL A N 1
ATOM 722 C CA . VAL A 1 88 ? 12.722 2.904 -3.957 1.00 97.81 88 VAL A CA 1
ATOM 723 C C . VAL A 1 88 ? 11.540 2.105 -3.432 1.00 97.81 88 VAL A C 1
ATOM 725 O O . VAL A 1 88 ? 10.956 1.284 -4.142 1.00 97.81 88 VAL A O 1
ATOM 728 N N . ILE A 1 89 ? 11.219 2.341 -2.167 1.00 98.25 89 ILE A N 1
ATOM 729 C CA . ILE A 1 89 ? 10.150 1.681 -1.432 1.00 98.25 89 ILE A CA 1
ATOM 730 C C . ILE A 1 89 ? 9.115 2.736 -1.075 1.00 98.25 89 ILE A C 1
ATOM 732 O O . ILE A 1 89 ? 9.427 3.718 -0.400 1.00 98.25 89 ILE A O 1
ATOM 736 N N . ILE A 1 90 ? 7.875 2.527 -1.506 1.00 98.12 90 ILE A N 1
ATOM 737 C CA . ILE A 1 90 ? 6.740 3.354 -1.099 1.00 98.12 90 ILE A CA 1
ATOM 738 C C . ILE A 1 90 ? 5.879 2.550 -0.141 1.00 98.12 90 ILE A C 1
ATOM 740 O O . ILE A 1 90 ? 5.401 1.469 -0.483 1.00 98.12 90 ILE A O 1
ATOM 744 N N . THR A 1 91 ? 5.670 3.095 1.055 1.00 98.25 91 THR A N 1
ATOM 745 C CA . THR A 1 91 ? 4.813 2.489 2.074 1.00 98.25 91 THR A CA 1
ATOM 746 C C . THR A 1 91 ? 3.548 3.313 2.263 1.00 98.25 91 THR A C 1
ATOM 748 O O . THR A 1 91 ? 3.595 4.541 2.386 1.00 98.25 91 THR A O 1
ATOM 751 N N . TYR A 1 92 ? 2.416 2.619 2.333 1.00 98.19 92 TYR A N 1
ATOM 752 C CA . TYR A 1 92 ? 1.125 3.182 2.703 1.00 98.19 92 TYR A CA 1
ATOM 753 C C . TYR A 1 92 ? 0.631 2.517 3.981 1.00 98.19 92 TYR A C 1
ATOM 755 O O . TYR A 1 92 ? 0.502 1.294 4.036 1.00 98.19 92 TYR A O 1
ATOM 763 N N . ALA A 1 93 ? 0.288 3.315 4.986 1.00 97.25 93 ALA A N 1
ATOM 764 C CA . ALA A 1 93 ? -0.366 2.819 6.185 1.00 97.25 93 ALA A CA 1
ATOM 765 C C . ALA A 1 93 ? -1.856 2.595 5.903 1.00 97.25 93 ALA A C 1
ATOM 767 O O . ALA A 1 93 ? -2.518 3.438 5.288 1.00 97.25 93 ALA A O 1
ATOM 768 N N . GLN A 1 94 ? -2.406 1.479 6.381 1.00 96.94 94 GLN A N 1
ATOM 769 C CA . GLN A 1 94 ? -3.851 1.331 6.493 1.00 96.94 94 GLN A CA 1
ATOM 770 C C . GLN A 1 94 ? -4.325 2.253 7.617 1.00 96.94 94 GLN A C 1
ATOM 772 O O . GLN A 1 94 ? -3.797 2.200 8.725 1.00 96.94 94 GLN A O 1
ATOM 777 N N . THR A 1 95 ? -5.319 3.093 7.358 1.00 94.62 95 THR A N 1
ATOM 778 C CA . THR A 1 95 ? -5.889 4.006 8.351 1.00 94.62 95 THR A CA 1
ATOM 779 C C . THR A 1 95 ? -7.352 3.699 8.616 1.00 94.62 95 THR A C 1
ATOM 781 O O . THR A 1 95 ? -8.044 3.130 7.774 1.00 94.62 95 THR A O 1
ATOM 784 N N . TYR A 1 96 ? -7.837 4.086 9.792 1.00 92.69 96 TYR A N 1
ATOM 785 C CA . TYR A 1 96 ? -9.262 4.179 10.099 1.00 92.69 96 TYR A CA 1
ATOM 786 C C . TYR A 1 96 ? -9.489 5.462 10.894 1.00 92.69 96 TYR A C 1
ATOM 788 O O . TYR A 1 96 ? -8.735 5.768 11.816 1.00 92.69 96 TYR A O 1
ATOM 796 N N . PHE A 1 97 ? -10.487 6.251 10.507 1.00 90.31 97 PHE A N 1
ATOM 797 C CA . PHE A 1 97 ? -10.639 7.630 10.964 1.00 90.31 97 PHE A CA 1
ATOM 798 C C . PHE A 1 97 ? -9.387 8.516 10.786 1.00 90.31 97 PHE A C 1
ATOM 800 O O . PHE A 1 97 ? -9.124 9.398 11.602 1.00 90.31 97 PHE A O 1
ATOM 807 N N . GLY A 1 98 ? -8.569 8.2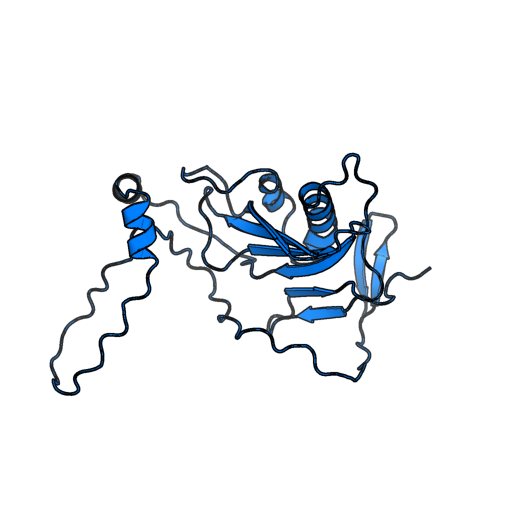82 9.756 1.00 88.06 98 GLY A N 1
ATOM 808 C CA . GLY A 1 98 ? -7.313 9.013 9.540 1.00 88.06 98 GLY A CA 1
ATOM 809 C C . GLY A 1 98 ? -6.130 8.520 10.374 1.00 88.06 98 GLY A C 1
ATOM 810 O O . GLY A 1 98 ? -5.001 8.914 10.085 1.00 88.06 98 GLY A O 1
ATOM 811 N N . VAL A 1 99 ? -6.367 7.636 11.350 1.00 88.81 99 VAL A N 1
ATOM 812 C CA . VAL A 1 99 ? -5.352 7.122 12.278 1.00 88.81 99 VAL A CA 1
ATOM 813 C C . VAL A 1 99 ? -4.739 5.830 11.731 1.00 88.81 99 VAL A C 1
ATOM 815 O O . VAL A 1 99 ? -5.499 4.939 11.339 1.00 88.81 99 VAL A O 1
ATOM 818 N N . PRO A 1 100 ? -3.400 5.692 11.718 1.00 91.94 100 PRO A N 1
ATOM 819 C CA . PRO A 1 100 ? -2.725 4.459 11.325 1.00 91.94 100 PRO A CA 1
ATOM 820 C C . PRO A 1 100 ? -3.141 3.252 12.163 1.00 91.94 100 PRO A C 1
ATOM 822 O O . PRO A 1 100 ? -3.191 3.296 13.393 1.00 91.94 100 PRO A O 1
ATOM 825 N N . VAL A 1 101 ? -3.394 2.148 11.477 1.00 92.06 101 VAL A N 1
ATOM 826 C CA . VAL A 1 101 ? -3.608 0.835 12.071 1.00 92.06 101 VAL A CA 1
ATOM 827 C C . VAL A 1 101 ? -2.246 0.175 12.221 1.00 92.06 101 VAL A C 1
ATOM 829 O O . VAL A 1 101 ? -1.499 0.032 11.254 1.00 92.06 101 VAL A O 1
ATOM 832 N N . TRP A 1 102 ? -1.916 -0.230 13.445 1.00 90.56 102 TRP A N 1
ATOM 833 C CA . TRP A 1 102 ? -0.607 -0.797 13.746 1.00 90.56 102 TRP A CA 1
ATOM 834 C C . TRP A 1 102 ? -0.306 -2.039 12.890 1.00 90.56 102 TRP A C 1
ATOM 836 O O . TRP A 1 102 ? -1.142 -2.939 12.767 1.00 90.56 102 TRP A O 1
ATOM 846 N N . ALA A 1 103 ? 0.899 -2.062 12.309 1.00 91.81 103 ALA A N 1
ATOM 847 C CA . ALA A 1 103 ? 1.434 -3.132 11.462 1.00 91.81 103 ALA A CA 1
ATOM 848 C C . ALA A 1 103 ? 0.598 -3.485 10.211 1.00 91.81 103 ALA A C 1
ATOM 850 O O . ALA A 1 103 ? 0.795 -4.546 9.614 1.00 91.81 103 ALA A O 1
ATOM 851 N N . ALA A 1 104 ? -0.308 -2.604 9.778 1.00 95.88 104 ALA A N 1
ATOM 852 C CA . ALA A 1 104 ? -1.170 -2.842 8.628 1.00 95.88 104 ALA A CA 1
ATOM 853 C C . ALA A 1 104 ? -0.930 -1.812 7.526 1.00 95.88 104 ALA A C 1
ATOM 855 O O . ALA A 1 104 ? -1.057 -0.608 7.741 1.00 95.88 104 ALA A O 1
ATOM 856 N N . GLY A 1 105 ? -0.628 -2.289 6.322 1.00 97.44 105 GLY A N 1
ATOM 857 C CA . GLY A 1 105 ? -0.352 -1.405 5.202 1.00 97.44 105 GLY A CA 1
ATOM 858 C C . GLY A 1 105 ? -0.087 -2.122 3.888 1.00 97.44 105 GLY A C 1
ATOM 859 O O . GLY A 1 105 ? -0.379 -3.312 3.720 1.00 97.44 105 GLY A O 1
ATOM 860 N N . LEU A 1 106 ? 0.452 -1.344 2.958 1.00 98.38 106 LEU A N 1
ATOM 861 C CA . LEU A 1 106 ? 0.956 -1.773 1.665 1.00 98.38 106 LEU A CA 1
ATOM 862 C C . LEU A 1 106 ? 2.389 -1.294 1.502 1.00 98.38 106 LEU A C 1
ATOM 864 O O . LEU A 1 106 ? 2.715 -0.167 1.868 1.00 98.38 106 LEU A O 1
ATOM 868 N N . GLU A 1 107 ? 3.203 -2.123 0.871 1.00 98.44 107 GLU A N 1
ATOM 869 C CA . GLU A 1 107 ? 4.547 -1.758 0.449 1.00 98.44 107 GLU A CA 1
ATOM 870 C C . GLU A 1 107 ? 4.691 -2.030 -1.047 1.00 98.44 107 GLU A C 1
ATOM 872 O O . GLU A 1 107 ? 4.258 -3.076 -1.540 1.00 98.44 107 GLU A O 1
ATOM 877 N N . VAL A 1 108 ? 5.288 -1.087 -1.772 1.00 98.25 108 VAL A N 1
ATOM 878 C CA . VAL A 1 108 ? 5.618 -1.218 -3.192 1.00 98.25 108 VAL A CA 1
ATOM 879 C C . VAL A 1 108 ? 7.110 -0.992 -3.358 1.00 98.25 108 VAL A C 1
ATOM 881 O O . VAL A 1 108 ? 7.614 0.090 -3.065 1.00 98.25 108 VAL A O 1
ATOM 884 N N . ASN A 1 109 ? 7.793 -2.012 -3.865 1.00 98.00 109 ASN A N 1
ATOM 885 C CA . ASN A 1 109 ? 9.216 -1.981 -4.155 1.00 98.00 109 ASN A CA 1
ATOM 886 C C . ASN A 1 109 ? 9.425 -1.757 -5.651 1.00 98.00 109 ASN A C 1
ATOM 888 O O . ASN A 1 109 ? 8.830 -2.442 -6.494 1.00 98.00 109 ASN A O 1
ATOM 892 N N . MET A 1 110 ? 10.294 -0.811 -5.980 1.00 97.50 110 MET A N 1
ATOM 893 C CA . MET A 1 110 ? 10.599 -0.410 -7.348 1.00 97.50 110 MET A CA 1
ATOM 894 C C . MET A 1 110 ? 12.104 -0.289 -7.558 1.00 97.50 110 MET A C 1
ATOM 896 O O . MET A 1 110 ? 12.831 0.104 -6.650 1.00 97.50 110 MET A O 1
ATOM 900 N N . HIS A 1 111 ? 12.561 -0.560 -8.777 1.00 96.06 111 HIS A N 1
ATOM 901 C CA . HIS A 1 111 ? 13.858 -0.065 -9.233 1.00 96.06 111 HIS A CA 1
ATOM 902 C C . HIS A 1 111 ? 13.745 1.409 -9.611 1.00 96.06 111 HIS A C 1
ATOM 904 O O . HIS A 1 111 ? 12.693 1.833 -10.079 1.00 96.06 111 HIS A O 1
ATOM 910 N N . THR A 1 112 ? 14.820 2.178 -9.444 1.00 93.50 112 THR A N 1
ATOM 911 C CA . THR A 1 112 ? 14.868 3.606 -9.808 1.00 93.50 112 THR A CA 1
ATOM 912 C C . THR A 1 112 ? 15.351 3.854 -11.241 1.00 93.50 112 THR A C 1
ATOM 914 O O . THR A 1 112 ? 15.095 4.928 -11.780 1.00 93.50 112 THR A O 1
ATOM 917 N N . ASN A 1 113 ? 16.017 2.882 -11.884 1.00 90.50 113 ASN A N 1
ATOM 918 C CA . ASN A 1 113 ? 16.520 3.010 -13.256 1.00 90.50 113 ASN A CA 1
ATOM 919 C C . ASN A 1 113 ? 16.480 1.673 -14.046 1.00 90.50 113 ASN A C 1
ATOM 921 O O . ASN A 1 113 ? 17.341 0.817 -13.827 1.00 90.50 113 ASN A O 1
ATOM 925 N N . PRO A 1 114 ? 15.522 1.486 -14.975 1.00 92.19 114 PRO A N 1
ATOM 926 C CA . PRO A 1 114 ? 14.361 2.352 -15.187 1.00 92.19 114 PRO A CA 1
ATOM 927 C C . PRO A 1 114 ? 13.407 2.295 -13.984 1.00 92.19 114 PRO A C 1
ATOM 929 O O . PRO A 1 114 ? 13.437 1.333 -13.215 1.00 92.19 114 PRO A O 1
ATOM 932 N N . LEU A 1 115 ? 12.552 3.310 -13.829 1.00 94.75 115 LEU A N 1
ATOM 933 C CA . LEU A 1 115 ? 11.537 3.320 -12.777 1.00 94.75 115 LEU A CA 1
ATOM 934 C C . LEU A 1 115 ? 10.466 2.252 -13.064 1.00 94.75 115 LEU A C 1
ATOM 936 O O . LEU A 1 115 ? 9.671 2.389 -13.995 1.00 94.75 115 LEU A O 1
ATOM 940 N N . GLN A 1 116 ? 10.461 1.173 -12.281 1.00 95.31 116 GLN A N 1
ATOM 941 C CA . GLN A 1 116 ? 9.578 0.021 -12.500 1.00 95.31 116 GLN A CA 1
ATOM 942 C C . GLN A 1 116 ? 9.292 -0.734 -11.203 1.00 95.31 116 GLN A C 1
ATOM 944 O O . GLN A 1 116 ? 10.182 -0.916 -10.374 1.00 95.31 116 GLN A O 1
ATOM 949 N N . VAL A 1 117 ? 8.061 -1.218 -11.045 1.00 96.06 117 VAL A N 1
ATOM 950 C CA . VAL A 1 117 ? 7.633 -2.030 -9.901 1.00 96.06 117 VAL A CA 1
ATOM 951 C C . VAL A 1 117 ? 8.164 -3.449 -10.040 1.00 96.06 117 VAL A C 1
ATOM 953 O O . VAL A 1 117 ? 7.952 -4.108 -11.060 1.00 96.06 117 VAL A O 1
ATOM 956 N N . ILE A 1 118 ? 8.829 -3.926 -8.988 1.00 96.19 118 ILE A N 1
ATOM 957 C CA . ILE A 1 118 ? 9.413 -5.270 -8.916 1.00 96.19 118 ILE A CA 1
ATOM 958 C C . ILE A 1 118 ? 8.709 -6.177 -7.921 1.00 96.19 118 ILE A C 1
ATOM 960 O O . ILE A 1 118 ? 8.699 -7.392 -8.113 1.00 96.19 118 ILE A O 1
ATOM 964 N N . SER A 1 119 ? 8.105 -5.624 -6.874 1.00 97.50 119 SER A N 1
ATOM 965 C CA . SER A 1 119 ? 7.256 -6.385 -5.969 1.00 97.50 119 SER A CA 1
ATOM 966 C C . SER A 1 119 ? 6.339 -5.471 -5.174 1.00 97.50 119 SER A C 1
ATOM 968 O O . SER A 1 119 ? 6.511 -4.254 -5.113 1.00 97.50 119 SER A O 1
ATOM 970 N N . SER A 1 120 ? 5.346 -6.081 -4.548 1.00 98.31 120 SER A N 1
ATOM 971 C CA . SER A 1 120 ? 4.525 -5.429 -3.543 1.00 98.31 120 SER A CA 1
ATOM 972 C C . SER A 1 120 ? 4.088 -6.428 -2.494 1.00 98.31 120 SER A C 1
ATOM 974 O O . SER A 1 120 ? 4.039 -7.633 -2.761 1.00 98.31 120 SER A O 1
ATOM 976 N N . SER A 1 121 ? 3.741 -5.924 -1.320 1.00 98.19 121 SER A N 1
ATOM 977 C CA . SER A 1 121 ? 3.172 -6.729 -0.254 1.00 98.19 121 SER A CA 1
ATOM 978 C C . SER A 1 121 ? 2.032 -6.003 0.453 1.00 98.19 121 SER A C 1
ATOM 980 O O . SER A 1 121 ? 1.901 -4.780 0.378 1.00 98.19 121 SER A O 1
ATOM 982 N N . SER A 1 122 ? 1.179 -6.778 1.118 1.00 97.94 122 SER A N 1
ATOM 983 C CA . SER A 1 122 ? 0.065 -6.273 1.910 1.00 97.94 122 SER A CA 1
ATOM 984 C C . SER A 1 122 ? -0.024 -6.997 3.242 1.00 97.94 122 SER A C 1
ATOM 986 O O . SER A 1 122 ? -0.235 -8.208 3.284 1.00 97.94 122 SER A O 1
ATOM 988 N N . THR A 1 123 ? 0.032 -6.245 4.338 1.00 97.25 123 THR A N 1
ATOM 989 C CA . THR A 1 123 ? -0.312 -6.729 5.686 1.00 97.25 123 THR A CA 1
ATOM 990 C C . THR A 1 123 ? -1.695 -6.254 6.127 1.00 97.25 123 THR A C 1
ATOM 992 O O . THR A 1 123 ? -2.093 -6.451 7.272 1.00 97.25 123 THR A O 1
ATOM 995 N N . ALA A 1 124 ? -2.456 -5.643 5.218 1.00 95.75 124 ALA A N 1
ATOM 996 C CA . ALA A 1 124 ? -3.728 -5.023 5.536 1.00 95.75 124 ALA A CA 1
ATOM 997 C C . ALA A 1 124 ? -4.765 -6.009 6.095 1.00 95.75 124 ALA A C 1
ATOM 999 O O . ALA A 1 124 ? -4.857 -7.181 5.693 1.00 95.75 124 ALA A O 1
ATOM 1000 N N . TYR A 1 125 ? -5.610 -5.490 6.980 1.00 93.69 125 TYR A N 1
ATOM 1001 C CA . TYR A 1 125 ? -6.811 -6.159 7.450 1.00 93.69 125 TYR A CA 1
ATOM 1002 C C . TYR A 1 125 ? -7.950 -5.925 6.453 1.00 93.69 125 TYR A C 1
ATOM 1004 O O . TYR A 1 125 ? -8.363 -4.787 6.230 1.00 93.69 125 TYR A O 1
ATOM 1012 N N . ALA A 1 126 ? -8.483 -7.005 5.877 1.00 88.12 126 ALA A N 1
ATOM 1013 C CA . ALA A 1 126 ? -9.562 -6.932 4.887 1.00 88.12 126 ALA A CA 1
ATOM 1014 C C . ALA A 1 126 ? -10.873 -6.377 5.482 1.00 88.12 126 ALA A C 1
ATOM 1016 O O . ALA A 1 126 ? -11.508 -5.500 4.904 1.00 88.12 126 ALA A O 1
ATOM 1017 N N . ASN A 1 127 ? -11.243 -6.846 6.678 1.00 86.88 127 ASN A N 1
ATOM 1018 C CA . ASN A 1 127 ? -12.494 -6.496 7.352 1.00 86.88 127 ASN A CA 1
ATOM 1019 C C . ASN A 1 127 ? -12.204 -5.714 8.631 1.00 86.88 127 ASN A C 1
ATOM 1021 O O . ASN A 1 127 ? -12.289 -6.243 9.738 1.00 86.88 127 ASN A O 1
ATOM 1025 N N . LEU A 1 128 ? -11.817 -4.453 8.468 1.00 88.62 128 LEU A N 1
ATOM 1026 C CA . LEU A 1 128 ? -11.586 -3.553 9.587 1.00 88.62 128 LEU A CA 1
ATOM 1027 C C . LEU A 1 128 ? -12.858 -2.755 9.893 1.00 88.62 128 LEU A C 1
ATOM 1029 O O . LEU A 1 128 ? -13.352 -2.013 9.043 1.00 88.62 128 LEU A O 1
ATOM 1033 N N . SER A 1 129 ? -13.366 -2.882 11.116 1.00 88.00 129 SER A N 1
ATOM 1034 C CA . SER A 1 129 ? -14.447 -2.048 11.637 1.00 88.00 129 SER A CA 1
ATOM 1035 C C . SER A 1 129 ? -14.076 -1.576 13.033 1.00 88.00 129 SER A C 1
ATOM 1037 O O . SER A 1 129 ? -13.716 -2.375 13.897 1.00 88.00 129 SER A O 1
ATOM 1039 N N . VAL A 1 130 ? -14.131 -0.264 13.240 1.00 86.75 130 VAL A N 1
ATOM 1040 C CA . VAL A 1 130 ? -13.779 0.369 14.510 1.00 86.75 130 VAL A CA 1
ATOM 1041 C C . VAL A 1 130 ? -14.950 1.219 14.954 1.00 86.75 130 VAL A C 1
ATOM 1043 O O . VAL A 1 130 ? -15.506 1.990 14.168 1.00 86.75 130 VAL A O 1
ATOM 1046 N N . GLN A 1 131 ? -15.325 1.081 16.221 1.00 84.44 131 GLN A N 1
ATOM 1047 C CA . GLN A 1 131 ? -16.288 1.978 16.840 1.00 84.44 131 GLN A CA 1
ATOM 1048 C C . GLN A 1 131 ? -15.589 3.289 17.180 1.00 84.44 131 GLN A C 1
ATOM 1050 O O . GLN A 1 131 ? -14.500 3.288 17.757 1.00 84.44 131 GLN A O 1
ATOM 1055 N N . LEU A 1 132 ? -16.213 4.408 16.813 1.00 79.69 132 LEU A N 1
ATOM 1056 C CA . LEU A 1 132 ? -15.694 5.715 17.184 1.00 79.69 132 LEU A CA 1
ATOM 1057 C C . LEU A 1 132 ? -15.686 5.824 18.720 1.00 79.69 132 LEU A C 1
ATOM 1059 O O . LEU A 1 132 ? -16.708 5.524 19.345 1.00 79.69 132 LEU A O 1
ATOM 1063 N N . PRO A 1 133 ? -14.572 6.249 19.341 1.00 73.12 133 PRO A N 1
ATOM 1064 C CA . PRO A 1 133 ? -14.546 6.494 20.774 1.00 73.12 133 PRO A CA 1
ATOM 1065 C C . PRO A 1 133 ? -15.589 7.547 21.150 1.00 73.12 133 PRO A C 1
ATOM 1067 O O . PRO A 1 133 ? -15.855 8.474 20.381 1.00 73.12 133 PRO A O 1
ATOM 1070 N N . SER A 1 134 ? -16.149 7.454 22.357 1.00 80.56 134 SER A N 1
ATOM 1071 C CA . SER A 1 134 ? -16.994 8.535 22.868 1.00 80.56 134 SER A CA 1
ATOM 1072 C C . SER A 1 134 ? -16.199 9.852 22.906 1.00 80.56 134 SER A C 1
ATOM 1074 O O . SER A 1 134 ? -14.979 9.822 23.102 1.00 80.56 134 SER A O 1
ATOM 1076 N N . PRO A 1 135 ? -16.845 11.024 22.775 1.00 76.00 135 PRO A N 1
ATOM 1077 C CA . PRO A 1 135 ? -16.141 12.308 22.820 1.00 76.00 135 PRO A CA 1
ATOM 1078 C C . PRO A 1 135 ? -15.253 12.478 24.066 1.00 76.00 135 PRO A C 1
ATOM 1080 O O . PRO A 1 135 ? -14.143 12.992 23.969 1.00 76.00 135 PRO A O 1
ATOM 1083 N N . ALA A 1 136 ? -15.700 11.967 25.220 1.00 75.06 136 ALA A N 1
ATOM 1084 C CA . ALA A 1 136 ? -14.949 11.982 26.479 1.00 75.06 136 ALA A CA 1
ATOM 1085 C C . ALA A 1 136 ? -13.756 11.001 26.521 1.00 75.06 136 ALA A C 1
ATOM 1087 O O . ALA A 1 136 ? -12.867 11.134 27.364 1.00 75.06 136 ALA A O 1
ATOM 1088 N N . ALA A 1 137 ? -13.744 9.973 25.670 1.00 71.62 137 ALA A N 1
ATOM 1089 C CA . ALA A 1 137 ? -12.583 9.108 25.474 1.00 71.62 137 ALA A CA 1
ATOM 1090 C C . ALA A 1 137 ? -11.596 9.741 24.482 1.00 71.62 137 ALA A C 1
ATOM 1092 O O . ALA A 1 137 ? -10.395 9.741 24.734 1.00 71.62 137 ALA A O 1
ATOM 1093 N N . ALA A 1 138 ? -12.102 10.348 23.404 1.00 69.25 138 ALA A N 1
ATOM 1094 C CA . ALA A 1 138 ? -11.280 11.030 22.409 1.00 69.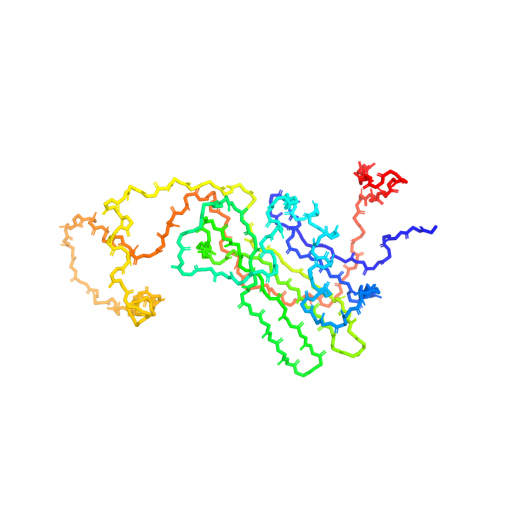25 138 ALA A CA 1
ATOM 1095 C C . ALA A 1 138 ? -10.536 12.243 23.001 1.00 69.25 138 ALA A C 1
ATOM 1097 O O . ALA A 1 138 ? -9.350 12.416 22.732 1.00 69.25 138 ALA A O 1
ATOM 1098 N N . SER A 1 139 ? -11.187 13.041 23.858 1.00 65.75 139 SER A N 1
ATOM 1099 C CA . SER A 1 139 ? -10.579 14.220 24.501 1.00 65.75 139 SER A CA 1
ATOM 1100 C C . SER A 1 139 ? -9.330 13.902 25.328 1.00 65.75 139 SER A C 1
ATOM 1102 O O . SER A 1 139 ? -8.415 14.716 25.372 1.00 65.75 139 SER A O 1
ATOM 1104 N N . ARG A 1 140 ? -9.244 12.707 25.928 1.00 62.12 140 ARG A N 1
ATOM 1105 C CA . ARG A 1 140 ? -8.071 12.282 26.713 1.00 62.12 140 ARG A CA 1
ATOM 1106 C C . ARG A 1 140 ? -6.836 12.037 25.851 1.00 62.12 140 ARG A C 1
ATOM 1108 O O . ARG A 1 140 ? -5.728 12.206 26.339 1.00 62.12 140 ARG A O 1
ATOM 1115 N N . VAL A 1 141 ? -7.023 11.667 24.582 1.00 57.94 141 VAL A N 1
ATOM 1116 C CA . VAL A 1 141 ? -5.923 11.362 23.655 1.00 57.94 141 VAL A CA 1
ATOM 1117 C C . VAL A 1 141 ? -5.317 12.636 23.055 1.00 57.94 141 VAL A C 1
ATOM 1119 O O . VAL A 1 141 ? -4.119 12.687 22.803 1.00 57.94 141 VAL A O 1
ATOM 1122 N N . TYR A 1 142 ? -6.103 13.706 22.899 1.00 54.00 142 TYR A N 1
ATOM 1123 C CA . TYR A 1 142 ? -5.622 14.985 22.353 1.00 54.00 142 TYR A CA 1
ATOM 1124 C C . TYR A 1 142 ? -4.655 15.753 23.272 1.00 54.00 142 TYR A C 1
ATOM 1126 O O . TYR A 1 142 ? -4.149 16.801 22.874 1.00 54.00 142 TYR A O 1
ATOM 1134 N N . HIS A 1 143 ? -4.394 15.250 24.481 1.00 53.53 143 HIS A N 1
ATOM 1135 C CA . HIS A 1 143 ? -3.442 15.839 25.423 1.00 53.53 143 HIS A CA 1
ATOM 1136 C C . HIS A 1 143 ? -2.053 15.191 25.398 1.00 53.53 143 HIS A C 1
ATOM 1138 O O . HIS A 1 143 ? -1.170 15.671 26.103 1.00 53.53 143 HIS A O 1
ATOM 1144 N N . TYR A 1 144 ? -1.833 14.152 24.587 1.00 52.53 144 TYR A N 1
ATOM 1145 C CA . TYR A 1 144 ? -0.505 13.565 24.431 1.00 52.53 144 TYR A CA 1
ATOM 1146 C C . TYR A 1 144 ? 0.323 14.376 23.435 1.00 52.53 144 TYR A C 1
ATOM 1148 O O . TYR A 1 144 ? -0.072 14.582 22.285 1.00 52.53 144 TYR A O 1
ATOM 1156 N N . SER A 1 145 ? 1.485 14.844 23.881 1.00 52.25 145 SER A N 1
ATOM 1157 C CA . SER A 1 145 ? 2.499 15.407 22.998 1.00 52.25 145 SER A CA 1
ATOM 1158 C C . SER A 1 145 ? 3.095 14.307 22.108 1.00 52.25 145 SER A C 1
ATOM 1160 O O . SER A 1 145 ? 3.031 13.120 22.430 1.00 52.25 145 SER A O 1
ATOM 1162 N N . ASN A 1 146 ? 3.733 14.680 20.993 1.00 54.00 146 ASN A N 1
ATOM 1163 C CA . ASN A 1 146 ? 4.473 13.712 20.169 1.00 54.00 146 ASN A CA 1
ATOM 1164 C C . ASN A 1 146 ? 5.540 12.952 20.981 1.00 54.00 146 ASN A C 1
ATOM 1166 O O . ASN A 1 146 ? 5.816 11.796 20.672 1.00 54.00 146 ASN A O 1
ATOM 1170 N N . ALA A 1 147 ? 6.106 13.571 22.024 1.00 52.31 147 ALA A N 1
ATOM 1171 C CA . ALA A 1 147 ? 7.042 12.909 22.929 1.00 52.31 147 ALA A CA 1
ATOM 1172 C C . ALA A 1 147 ? 6.352 11.809 23.757 1.00 52.31 147 ALA A C 1
ATOM 1174 O O . ALA A 1 147 ? 6.894 10.714 23.887 1.00 52.31 147 ALA A O 1
ATOM 1175 N N . ASP A 1 148 ? 5.127 12.054 24.230 1.00 51.44 148 ASP A N 1
ATOM 1176 C CA . ASP A 1 148 ? 4.342 11.059 24.971 1.00 51.44 148 ASP A CA 1
ATOM 1177 C C . ASP A 1 148 ? 3.929 9.882 24.076 1.00 51.44 148 ASP A C 1
ATOM 1179 O O . ASP A 1 148 ? 3.964 8.726 24.500 1.00 51.44 148 ASP A O 1
ATOM 1183 N N . LEU A 1 149 ? 3.595 10.157 22.809 1.00 48.84 149 LEU A N 1
ATOM 1184 C CA . LEU A 1 149 ? 3.280 9.120 21.823 1.00 48.84 149 LEU A CA 1
ATOM 1185 C C . LEU A 1 149 ? 4.507 8.265 21.475 1.00 48.84 149 LEU A C 1
ATOM 1187 O O . LEU A 1 149 ? 4.383 7.050 21.354 1.00 48.84 149 LEU A O 1
ATOM 1191 N N . GLN A 1 150 ? 5.693 8.867 21.353 1.00 48.53 150 GLN A N 1
ATOM 1192 C CA . GLN A 1 150 ? 6.937 8.128 21.109 1.00 48.53 150 GLN A CA 1
ATOM 1193 C C . GLN A 1 150 ? 7.365 7.287 22.319 1.00 48.53 150 GLN A C 1
ATOM 1195 O O . GLN A 1 150 ? 7.836 6.165 22.141 1.00 48.53 150 GLN A O 1
ATOM 1200 N N . HIS A 1 151 ? 7.153 7.784 23.541 1.00 48.56 151 HIS A N 1
ATOM 1201 C CA . HIS A 1 151 ? 7.432 7.033 24.767 1.00 48.56 151 HIS A CA 1
ATOM 1202 C C . HIS A 1 151 ? 6.472 5.845 24.952 1.00 48.56 151 HIS A C 1
ATOM 1204 O O . HIS A 1 151 ? 6.875 4.798 25.450 1.00 48.56 151 HIS A O 1
ATOM 1210 N N . ALA A 1 152 ? 5.209 5.972 24.532 1.00 48.75 152 ALA A N 1
ATOM 1211 C CA . ALA A 1 152 ? 4.214 4.901 24.636 1.00 48.75 152 ALA A CA 1
ATOM 1212 C C . ALA A 1 152 ? 4.414 3.756 23.622 1.00 48.75 152 ALA A C 1
ATOM 1214 O O . ALA A 1 152 ? 3.873 2.669 23.814 1.00 48.75 152 ALA A O 1
ATOM 1215 N N . VAL A 1 153 ? 5.166 3.991 22.541 1.00 47.25 153 VAL A N 1
ATOM 1216 C CA . VAL A 1 153 ? 5.482 2.982 21.510 1.00 47.25 153 VAL A CA 1
ATOM 1217 C C . VAL A 1 153 ? 6.697 2.129 21.893 1.00 47.25 153 VAL A C 1
ATOM 1219 O O . VAL A 1 153 ? 6.903 1.066 21.305 1.00 47.25 153 VAL A O 1
ATOM 1222 N N . GLN A 1 154 ? 7.482 2.539 22.895 1.00 41.72 154 GLN A N 1
ATOM 1223 C CA . GLN A 1 154 ? 8.543 1.685 23.416 1.00 41.72 154 GLN A CA 1
ATOM 1224 C C . GLN A 1 154 ? 7.906 0.453 24.080 1.00 41.72 154 GLN A C 1
ATOM 1226 O O . GLN A 1 154 ? 7.067 0.613 24.973 1.00 41.72 154 GLN A O 1
ATOM 1231 N N . PRO A 1 155 ? 8.257 -0.777 23.653 1.00 43.62 155 PRO A N 1
ATOM 1232 C CA . PRO A 1 155 ? 7.853 -1.978 24.370 1.00 43.62 155 PRO A CA 1
ATOM 1233 C C . PRO A 1 155 ? 8.254 -1.813 25.837 1.00 43.62 155 PRO A C 1
ATOM 1235 O O . PRO A 1 155 ? 9.316 -1.234 26.081 1.00 43.62 155 PRO A O 1
ATOM 1238 N N . PRO A 1 156 ? 7.459 -2.298 26.810 1.00 46.25 156 PRO A N 1
ATOM 1239 C CA . PRO A 1 156 ? 7.925 -2.324 28.186 1.00 46.25 156 PRO A CA 1
ATOM 1240 C C . PRO A 1 156 ? 9.286 -3.009 28.172 1.00 46.25 156 PRO A C 1
ATOM 1242 O O . PRO A 1 156 ? 9.387 -4.149 27.708 1.00 46.25 156 PRO A O 1
ATOM 1245 N N . GLU A 1 157 ? 10.329 -2.288 28.595 1.00 48.41 157 GLU A N 1
ATOM 1246 C CA . GLU A 1 157 ? 11.642 -2.882 28.798 1.00 48.41 157 GLU A CA 1
ATOM 1247 C C . GLU A 1 157 ? 11.396 -4.155 29.591 1.00 48.41 157 GLU A C 1
ATOM 1249 O O . GLU A 1 157 ? 10.699 -4.126 30.613 1.00 48.41 157 GLU A O 1
ATOM 1254 N N . ALA A 1 158 ? 11.839 -5.281 29.032 1.00 44.56 158 ALA A N 1
ATOM 1255 C CA . ALA A 1 158 ? 11.695 -6.580 29.649 1.00 44.56 158 ALA A CA 1
ATOM 1256 C C . ALA A 1 158 ? 12.363 -6.494 31.020 1.00 44.56 158 ALA A C 1
ATOM 1258 O O . ALA A 1 158 ? 13.574 -6.654 31.136 1.00 44.56 158 ALA A O 1
ATOM 1259 N N . ARG A 1 159 ? 11.570 -6.176 32.049 1.00 45.53 159 ARG A N 1
ATOM 1260 C CA . ARG A 1 159 ? 11.996 -6.264 33.434 1.00 45.53 159 ARG A CA 1
ATOM 1261 C C . ARG A 1 159 ? 12.395 -7.713 33.611 1.00 45.53 159 ARG A C 1
ATOM 1263 O O . ARG A 1 159 ? 11.549 -8.604 33.481 1.00 45.53 159 ARG A O 1
ATOM 1270 N N . GLU A 1 160 ? 13.696 -7.920 33.790 1.00 47.53 160 GLU A N 1
ATOM 1271 C CA . GLU A 1 160 ? 14.266 -9.192 34.194 1.00 47.53 160 GLU A CA 1
ATOM 1272 C C . GLU A 1 160 ? 13.370 -9.761 35.288 1.00 47.53 160 GLU A C 1
ATOM 1274 O O . GLU A 1 160 ? 13.026 -9.077 36.256 1.00 47.53 160 GLU A O 1
ATOM 1279 N N . ARG A 1 161 ? 12.876 -10.978 35.052 1.00 44.97 161 ARG A N 1
ATOM 1280 C CA . ARG A 1 161 ? 12.062 -11.686 36.028 1.00 44.97 161 ARG A CA 1
ATOM 1281 C C . ARG A 1 161 ? 12.951 -11.939 37.231 1.00 44.97 161 ARG A C 1
ATOM 1283 O O . ARG A 1 161 ? 13.786 -12.835 37.187 1.00 44.97 161 ARG A O 1
ATOM 1290 N N . ASP A 1 162 ? 12.737 -11.171 38.287 1.00 43.62 162 ASP A N 1
ATOM 1291 C CA . ASP A 1 162 ? 13.074 -11.623 39.624 1.00 43.62 162 ASP A CA 1
ATOM 1292 C C . ASP A 1 162 ? 12.076 -12.738 39.961 1.00 43.62 162 ASP A C 1
ATOM 1294 O O . ASP A 1 162 ? 10.874 -12.520 40.147 1.00 43.62 162 ASP A O 1
ATOM 1298 N N . GLU A 1 163 ? 12.562 -13.973 39.892 1.00 53.00 163 GLU A N 1
ATOM 1299 C CA . GLU A 1 163 ? 11.819 -15.170 40.255 1.00 53.00 163 GLU A CA 1
ATOM 1300 C C . GLU A 1 163 ? 11.620 -15.201 41.774 1.00 53.00 163 GLU A C 1
ATOM 1302 O O . GLU A 1 163 ? 12.546 -15.489 42.528 1.00 53.00 163 GLU A O 1
ATOM 1307 N N . GLY A 1 164 ? 10.398 -14.943 42.242 1.00 48.00 164 GLY A N 1
ATOM 1308 C CA . GLY A 1 164 ? 10.025 -15.262 43.620 1.00 48.00 164 GLY A CA 1
ATOM 1309 C C . GLY A 1 164 ? 8.889 -14.415 44.169 1.00 48.00 164 GLY A C 1
ATOM 1310 O O . GLY A 1 164 ? 9.118 -13.350 44.732 1.00 48.00 164 GLY A O 1
ATOM 1311 N N . GLY A 1 165 ? 7.656 -14.908 44.070 1.00 40.16 165 GLY A N 1
ATOM 1312 C CA . GLY A 1 165 ? 6.532 -14.286 44.763 1.00 40.16 165 GLY A CA 1
ATOM 1313 C C . GLY A 1 165 ? 5.187 -14.757 44.248 1.00 40.16 165 GLY A C 1
ATOM 1314 O O . GLY A 1 165 ? 4.571 -14.103 43.413 1.00 40.16 165 GLY A O 1
ATOM 1315 N N . GLU A 1 166 ? 4.736 -15.898 44.757 1.00 47.66 166 GLU A N 1
ATOM 1316 C CA . GLU A 1 166 ? 3.361 -16.370 44.636 1.00 47.66 166 GLU A CA 1
ATOM 1317 C C . GLU A 1 166 ? 2.451 -15.393 45.400 1.00 47.66 166 GLU A C 1
ATOM 1319 O O . GLU A 1 166 ? 2.369 -15.406 46.627 1.00 47.66 166 GLU A O 1
ATOM 1324 N N . GLY A 1 167 ? 1.854 -14.459 44.661 1.00 38.19 167 GLY A N 1
ATOM 1325 C CA . GLY A 1 167 ? 0.986 -13.416 45.183 1.00 38.19 167 GLY A CA 1
ATOM 1326 C C . GLY A 1 167 ? -0.095 -13.092 44.165 1.00 38.19 167 GLY A C 1
ATOM 1327 O O . GLY A 1 167 ? 0.182 -12.606 43.074 1.00 38.19 167 GLY A O 1
ATOM 1328 N N . ASP A 1 168 ? -1.324 -13.407 44.543 1.00 46.47 168 ASP A N 1
ATOM 1329 C CA . ASP A 1 168 ? -2.565 -13.138 43.832 1.00 46.47 168 ASP A CA 1
ATOM 1330 C C . ASP A 1 168 ? -2.731 -11.616 43.631 1.00 46.47 168 ASP A C 1
ATOM 1332 O O . ASP A 1 168 ? -2.875 -10.864 44.599 1.00 46.47 168 ASP A O 1
ATOM 1336 N N . ILE A 1 169 ? -2.658 -11.131 42.385 1.00 34.75 169 ILE A N 1
ATOM 1337 C CA . ILE A 1 169 ? -2.930 -9.724 42.051 1.00 34.75 169 ILE A CA 1
ATOM 1338 C C . ILE A 1 169 ? -3.736 -9.655 40.757 1.00 34.75 169 ILE A C 1
ATOM 1340 O O . ILE A 1 169 ? -3.285 -10.054 39.682 1.00 34.75 169 ILE A O 1
ATOM 1344 N N . GLY A 1 170 ? -4.957 -9.134 40.880 1.00 31.36 170 GLY A N 1
ATOM 1345 C CA . GLY A 1 170 ? -5.880 -8.916 39.778 1.00 31.36 170 GLY A CA 1
ATOM 1346 C C . GLY A 1 170 ? -5.262 -8.072 38.663 1.00 31.36 170 GLY A C 1
ATOM 1347 O O . GLY A 1 170 ? -4.750 -6.976 38.885 1.00 31.36 170 GLY A O 1
ATOM 1348 N N . TYR A 1 171 ? -5.365 -8.587 37.440 1.00 27.94 171 TYR A N 1
ATOM 1349 C CA . TYR A 1 171 ? -5.037 -7.876 36.211 1.00 27.94 171 TYR A CA 1
ATOM 1350 C C . TYR A 1 171 ? -5.986 -6.679 36.025 1.00 27.94 171 TYR A C 1
ATOM 1352 O O . TYR A 1 171 ? -7.084 -6.815 35.487 1.00 27.94 171 TYR A O 1
ATOM 1360 N N . ILE A 1 172 ? -5.552 -5.483 36.425 1.00 33.69 172 ILE A N 1
ATOM 1361 C CA . ILE A 1 172 ? -6.079 -4.223 35.888 1.00 33.69 172 ILE A CA 1
ATOM 1362 C C . ILE A 1 172 ? -5.064 -3.746 34.849 1.00 33.69 172 ILE A C 1
ATOM 1364 O O . ILE A 1 172 ? -4.121 -3.016 35.145 1.00 33.69 172 ILE A O 1
ATOM 1368 N N . GLY A 1 173 ? -5.224 -4.227 33.615 1.00 27.12 173 GLY A N 1
ATOM 1369 C CA . GLY A 1 173 ? -4.444 -3.756 32.476 1.00 27.12 173 GLY A CA 1
ATOM 1370 C C . GLY A 1 173 ? -4.785 -2.298 32.183 1.00 27.12 173 GLY A C 1
ATOM 1371 O O . GLY A 1 173 ? -5.857 -1.999 31.659 1.00 27.12 173 GLY A O 1
ATOM 1372 N N . HIS A 1 174 ? -3.874 -1.387 32.520 1.00 29.28 174 HIS A N 1
ATOM 1373 C CA . HIS A 1 174 ? -3.921 -0.005 32.059 1.00 29.28 174 HIS A CA 1
ATOM 1374 C C . HIS A 1 174 ? -3.748 0.006 30.533 1.00 29.28 174 HIS A C 1
ATOM 1376 O O . HIS A 1 174 ? -2.680 -0.296 30.005 1.00 29.28 174 HIS A O 1
ATOM 1382 N N . ALA A 1 175 ? -4.840 0.292 29.824 1.00 31.34 175 ALA A N 1
ATOM 1383 C CA . ALA A 1 175 ? -4.885 0.353 28.371 1.00 31.34 175 ALA A CA 1
ATOM 1384 C C . ALA A 1 175 ? -3.972 1.469 27.828 1.00 31.34 175 ALA A C 1
ATOM 1386 O O . ALA A 1 175 ? -4.047 2.614 28.273 1.00 31.34 175 ALA A O 1
ATOM 1387 N N . CYS A 1 176 ? -3.145 1.121 26.836 1.00 28.98 176 CYS A N 1
ATOM 1388 C CA . CYS A 1 176 ? -2.336 2.051 26.048 1.00 28.98 176 CYS A CA 1
ATOM 1389 C C . CYS A 1 176 ? -3.216 3.136 25.410 1.00 28.98 176 CYS A C 1
ATOM 1391 O O . CYS A 1 176 ? -4.134 2.844 24.641 1.00 28.98 176 CYS A O 1
ATOM 1393 N N . ALA A 1 177 ? -2.918 4.396 25.714 1.00 36.44 177 ALA A N 1
ATOM 1394 C CA . ALA A 1 177 ? -3.649 5.555 25.226 1.00 36.44 177 ALA A CA 1
ATOM 1395 C C . ALA A 1 177 ? -2.955 6.160 23.994 1.00 36.44 177 ALA A C 1
ATOM 1397 O O . ALA A 1 177 ? -2.153 7.076 24.103 1.00 36.44 177 ALA A O 1
ATOM 1398 N N . SER A 1 178 ? -3.274 5.607 22.823 1.00 31.28 178 SER A N 1
ATOM 1399 C CA . SER A 1 178 ? -3.379 6.303 21.518 1.00 31.28 178 SER A CA 1
ATOM 1400 C C . SER A 1 178 ? -3.769 5.335 20.396 1.00 31.28 178 SER A C 1
ATOM 1402 O O . SER A 1 178 ? -4.186 5.750 19.318 1.00 31.28 178 SER A O 1
ATOM 1404 N N . THR A 1 179 ? -3.726 4.032 20.657 1.00 38.53 179 THR A N 1
ATOM 1405 C CA . THR A 1 179 ? -4.221 3.025 19.729 1.00 38.53 179 THR A CA 1
ATOM 1406 C C . THR A 1 179 ? -5.734 2.918 19.872 1.00 38.53 179 THR A C 1
ATOM 1408 O O . THR A 1 179 ? -6.246 2.424 20.878 1.00 38.53 179 THR A O 1
ATOM 1411 N N . ALA A 1 180 ? -6.483 3.320 18.847 1.00 33.81 180 ALA A N 1
ATOM 1412 C CA . ALA A 1 180 ? -7.776 2.691 18.636 1.00 33.81 180 ALA A CA 1
ATOM 1413 C C . ALA A 1 180 ? -7.478 1.213 18.347 1.00 33.81 180 ALA A C 1
ATOM 1415 O O . ALA A 1 180 ? -7.110 0.859 17.229 1.00 33.81 180 ALA A O 1
ATOM 1416 N N . ILE A 1 181 ? -7.554 0.356 19.372 1.00 36.16 181 ILE A N 1
ATOM 1417 C CA . ILE A 1 181 ? -7.506 -1.093 19.188 1.00 36.16 181 ILE A CA 1
ATOM 1418 C C . ILE A 1 181 ? -8.809 -1.453 18.484 1.00 36.16 181 ILE A C 1
ATOM 1420 O O . ILE A 1 181 ? -9.834 -1.754 19.095 1.00 36.16 181 ILE A O 1
ATOM 1424 N N . ALA A 1 182 ? -8.780 -1.355 17.162 1.00 37.44 182 ALA A N 1
ATOM 1425 C CA . ALA A 1 182 ? -9.726 -2.045 16.329 1.00 37.44 182 ALA A CA 1
ATOM 1426 C C . ALA A 1 182 ? -9.641 -3.524 16.702 1.00 37.44 182 ALA A C 1
ATOM 1428 O O . ALA A 1 182 ? -8.576 -4.132 16.582 1.00 37.44 182 ALA A O 1
ATOM 1429 N N . LYS A 1 183 ? -10.749 -4.118 17.147 1.00 31.17 183 LYS A N 1
ATOM 1430 C CA . LYS A 1 183 ? -10.879 -5.574 17.108 1.00 31.17 183 LYS A CA 1
ATOM 1431 C C . LYS A 1 183 ? -10.957 -5.976 15.636 1.00 31.17 183 LYS A C 1
ATOM 1433 O O . LYS A 1 183 ? -12.038 -6.138 15.084 1.00 31.17 183 LYS A O 1
ATOM 1438 N N . ALA A 1 184 ? -9.807 -6.053 14.983 1.00 38.31 184 ALA A N 1
ATOM 1439 C CA . ALA A 1 184 ? -9.665 -6.832 13.772 1.00 38.31 184 ALA A CA 1
ATOM 1440 C C . ALA A 1 184 ? -9.570 -8.301 14.191 1.00 38.31 184 ALA A C 1
ATOM 1442 O O . ALA A 1 184 ? -8.985 -8.606 15.234 1.00 38.31 184 ALA A O 1
ATOM 1443 N N . ASP A 1 185 ? -10.118 -9.213 13.388 1.00 36.78 185 ASP A N 1
ATOM 1444 C CA . ASP A 1 185 ? -9.692 -10.610 13.457 1.00 36.78 185 ASP A CA 1
ATOM 1445 C C . ASP A 1 185 ? -8.167 -10.609 13.358 1.00 36.78 185 ASP A C 1
ATOM 1447 O O . ASP A 1 185 ? -7.620 -10.249 12.310 1.00 36.78 185 ASP A O 1
ATOM 1451 N N . ALA A 1 186 ? -7.496 -10.945 14.460 1.00 35.72 186 ALA A N 1
ATOM 1452 C CA . ALA A 1 186 ? -6.049 -10.974 14.526 1.00 35.72 186 ALA A CA 1
ATOM 1453 C C . ALA A 1 186 ? -5.554 -11.941 13.447 1.00 35.72 186 ALA A C 1
ATOM 1455 O O . ALA A 1 186 ? -5.685 -13.161 13.558 1.00 35.72 186 ALA A O 1
ATOM 1456 N N . SER A 1 187 ? -5.030 -11.387 12.356 1.00 40.81 187 SER A N 1
ATOM 1457 C CA . SER A 1 187 ? -4.163 -12.146 11.473 1.00 40.81 187 SER A CA 1
ATOM 1458 C C . SER A 1 187 ? -2.895 -12.379 12.297 1.00 40.81 187 SER A C 1
ATOM 1460 O O . SER A 1 187 ? -2.360 -11.402 12.824 1.00 40.81 187 SER A O 1
ATOM 1462 N N . PRO A 1 188 ? -2.450 -13.632 12.496 1.00 38.59 188 PRO A N 1
ATOM 1463 C CA . PRO A 1 188 ? -1.253 -13.893 13.284 1.00 38.59 188 PRO A CA 1
ATOM 1464 C C . PRO A 1 188 ? -0.094 -13.065 12.722 1.00 38.59 188 PRO A C 1
ATOM 1466 O O . PRO A 1 188 ? 0.051 -12.959 11.500 1.00 38.59 188 PRO A O 1
ATOM 1469 N N . ALA A 1 189 ? 0.684 -12.448 13.615 1.00 37.53 189 ALA A N 1
ATOM 1470 C CA . ALA A 1 189 ? 1.899 -11.737 13.245 1.00 37.53 189 ALA A CA 1
ATOM 1471 C C . ALA A 1 189 ? 2.761 -12.688 12.408 1.00 37.53 189 ALA A C 1
ATOM 1473 O O . ALA A 1 189 ? 3.152 -13.754 12.890 1.00 37.53 189 ALA A O 1
ATOM 1474 N N . MET A 1 190 ? 2.985 -12.351 11.135 1.00 40.41 190 MET A N 1
ATOM 1475 C CA . MET A 1 190 ? 3.854 -13.172 10.305 1.00 40.41 190 MET A CA 1
ATOM 1476 C C . MET A 1 190 ? 5.274 -13.094 10.873 1.00 40.41 190 MET A C 1
ATOM 1478 O O . MET A 1 190 ? 5.736 -11.990 11.176 1.00 40.41 190 MET A O 1
ATOM 1482 N N . PRO A 1 191 ? 5.986 -14.226 11.007 1.00 37.03 191 PRO A N 1
ATOM 1483 C CA . PRO A 1 191 ? 7.425 -14.174 11.206 1.00 37.03 191 PRO A CA 1
ATOM 1484 C C . PRO A 1 191 ? 8.073 -13.417 10.031 1.00 37.03 191 PRO A C 1
ATOM 1486 O O . PRO A 1 191 ? 7.488 -13.375 8.942 1.00 37.03 191 PRO A O 1
ATOM 1489 N N . PRO A 1 192 ? 9.266 -12.819 10.217 1.00 33.62 192 PRO A N 1
ATOM 1490 C CA . PRO A 1 192 ? 10.005 -12.217 9.111 1.00 33.62 192 PRO A CA 1
ATOM 1491 C C . PRO A 1 192 ? 10.094 -13.224 7.961 1.00 33.62 192 PRO A C 1
ATOM 1493 O O . PRO A 1 192 ? 10.450 -14.386 8.178 1.00 33.62 192 PRO A O 1
ATOM 1496 N N . LEU A 1 193 ? 9.699 -12.796 6.758 1.00 40.19 193 LEU A N 1
ATOM 1497 C CA . LEU A 1 193 ? 9.655 -13.680 5.598 1.00 40.19 193 LEU A CA 1
ATOM 1498 C C . LEU A 1 193 ? 11.056 -14.266 5.363 1.00 40.19 193 LEU A C 1
ATOM 1500 O O . LEU A 1 193 ? 12.020 -13.502 5.263 1.00 40.19 193 LEU A O 1
ATOM 1504 N N . PRO A 1 194 ? 11.199 -15.597 5.258 1.00 35.34 194 PRO A N 1
ATOM 1505 C CA . PRO A 1 194 ? 12.445 -16.172 4.791 1.00 35.34 194 PRO A CA 1
ATOM 1506 C C . PRO A 1 194 ? 12.685 -15.712 3.349 1.00 35.34 194 PRO A C 1
ATOM 1508 O O . PRO A 1 194 ? 11.763 -15.686 2.529 1.00 35.34 194 PRO A O 1
ATOM 1511 N N . TRP A 1 195 ? 13.933 -15.362 3.035 1.00 33.00 195 TRP A N 1
ATOM 1512 C CA . TRP A 1 195 ? 14.386 -15.202 1.654 1.00 33.00 195 TRP A CA 1
ATOM 1513 C C . TRP A 1 195 ? 13.943 -16.425 0.830 1.00 33.00 195 TRP A C 1
ATOM 1515 O O . TRP A 1 195 ? 14.017 -17.548 1.343 1.00 33.00 195 TRP A O 1
ATOM 1525 N N . PRO A 1 196 ? 13.457 -16.253 -0.414 1.00 37.19 196 PRO A N 1
ATOM 1526 C CA . PRO A 1 196 ? 12.969 -17.381 -1.193 1.00 37.19 196 PRO A CA 1
ATOM 1527 C C . PRO A 1 196 ? 14.090 -18.418 -1.378 1.00 37.19 196 PRO A C 1
ATOM 1529 O O . PRO A 1 196 ? 15.209 -18.041 -1.739 1.00 37.19 196 PRO A O 1
ATOM 1532 N N . PRO A 1 197 ? 13.820 -19.717 -1.145 1.00 32.75 197 PRO A N 1
ATOM 1533 C CA . PRO A 1 197 ? 14.799 -20.763 -1.395 1.00 32.75 197 PRO A CA 1
ATOM 1534 C C . PRO A 1 197 ? 15.149 -20.796 -2.885 1.00 32.75 197 PRO A C 1
ATOM 1536 O O . PRO A 1 197 ? 14.279 -20.698 -3.755 1.00 32.75 197 PRO A O 1
ATOM 1539 N N . SER A 1 198 ? 16.437 -20.948 -3.188 1.00 37.97 198 SER A N 1
ATOM 1540 C CA . SER A 1 198 ? 16.919 -21.138 -4.551 1.00 37.97 198 SER A CA 1
ATOM 1541 C C . SER A 1 198 ? 16.414 -22.477 -5.101 1.00 37.97 198 SER A C 1
ATOM 1543 O O . SER A 1 198 ? 17.001 -23.523 -4.838 1.00 37.97 198 SER A O 1
ATOM 1545 N N . GLY A 1 199 ? 15.335 -22.429 -5.880 1.00 40.34 199 GLY A N 1
ATOM 1546 C CA . GLY A 1 199 ? 14.907 -23.501 -6.777 1.00 40.34 199 GLY A CA 1
ATOM 1547 C C . GLY A 1 199 ? 13.738 -24.348 -6.267 1.00 40.34 199 GLY A C 1
ATOM 1548 O O . GLY A 1 199 ? 13.859 -25.073 -5.290 1.00 40.34 199 GLY A O 1
ATOM 1549 N N . ASN A 1 200 ? 12.602 -24.271 -6.968 1.00 35.50 200 ASN A N 1
ATOM 1550 C CA . ASN A 1 200 ? 12.025 -25.348 -7.793 1.00 35.50 200 ASN A CA 1
ATOM 1551 C C . ASN A 1 200 ? 10.582 -24.948 -8.187 1.00 35.50 200 ASN A C 1
ATOM 1553 O O . ASN A 1 200 ? 9.741 -24.708 -7.319 1.00 35.50 200 ASN A O 1
ATOM 1557 N N . SER A 1 201 ? 10.281 -24.826 -9.487 1.00 42.12 201 SER A N 1
ATOM 1558 C CA . SER A 1 201 ? 8.985 -24.326 -9.975 1.00 42.12 201 SER A CA 1
ATOM 1559 C C . SER A 1 201 ? 7.915 -25.426 -9.985 1.00 42.12 201 SER A C 1
ATOM 1561 O O . SER A 1 201 ? 7.730 -26.135 -10.976 1.00 42.12 201 SER A O 1
ATOM 1563 N N . GLY A 1 202 ? 7.175 -25.564 -8.887 1.00 36.56 202 GLY A N 1
ATOM 1564 C CA . GLY A 1 202 ? 5.917 -26.311 -8.881 1.00 36.56 202 GLY A CA 1
ATOM 1565 C C . GLY A 1 202 ? 4.822 -25.525 -9.609 1.00 36.56 202 GLY A C 1
ATOM 1566 O O . GLY A 1 202 ? 4.456 -24.432 -9.184 1.00 36.56 202 GLY A O 1
ATOM 1567 N N . SER A 1 203 ? 4.305 -26.065 -10.716 1.00 37.72 203 SER A N 1
ATOM 1568 C CA . SER A 1 203 ? 3.202 -25.472 -11.488 1.00 37.72 203 SER A CA 1
ATOM 1569 C C . SER A 1 203 ? 1.891 -25.503 -10.691 1.00 37.72 203 SER A C 1
ATOM 1571 O O . SER A 1 203 ? 1.506 -26.552 -10.176 1.00 37.72 203 SER A O 1
ATOM 1573 N N . LEU A 1 204 ? 1.189 -24.367 -10.593 1.00 41.41 204 LEU A N 1
ATOM 1574 C CA . LEU A 1 204 ? -0.101 -24.260 -9.897 1.00 41.41 204 LEU A CA 1
ATOM 1575 C C . LEU A 1 204 ? -1.293 -24.475 -10.858 1.00 41.41 204 LEU A C 1
ATOM 1577 O O . LEU A 1 204 ? -1.226 -24.046 -12.009 1.00 41.41 204 LEU A O 1
ATOM 1581 N N . PRO A 1 205 ? -2.409 -25.084 -10.403 1.00 36.91 205 PRO A N 1
ATOM 1582 C CA . PRO A 1 205 ? -3.514 -25.531 -11.259 1.00 36.91 205 PRO A CA 1
ATOM 1583 C C . PRO A 1 205 ? -4.613 -24.473 -11.480 1.00 36.91 205 PRO A C 1
ATOM 1585 O O . PRO A 1 205 ? -5.781 -24.824 -11.580 1.00 36.91 205 PRO A O 1
ATOM 1588 N N . TYR A 1 206 ? -4.299 -23.175 -11.493 1.00 40.66 206 TYR A N 1
ATOM 1589 C CA . TYR A 1 206 ? -5.317 -22.144 -11.736 1.00 40.66 206 TYR A CA 1
ATOM 1590 C C . TYR A 1 206 ? -4.897 -21.187 -12.844 1.00 40.66 206 TYR A C 1
ATOM 1592 O O . TYR A 1 206 ? -3.760 -20.719 -12.893 1.00 40.66 206 TYR A O 1
ATOM 1600 N N . ARG A 1 207 ? -5.846 -20.886 -13.736 1.00 42.81 207 ARG A N 1
ATOM 1601 C CA . ARG A 1 207 ? -5.659 -19.966 -14.858 1.00 42.81 207 ARG A CA 1
ATOM 1602 C C . ARG A 1 207 ? -6.407 -18.668 -14.573 1.00 42.81 207 ARG A C 1
ATOM 1604 O O . ARG A 1 207 ? -7.617 -18.690 -14.350 1.00 42.81 207 ARG A O 1
ATOM 1611 N N . LEU A 1 208 ? -5.677 -17.554 -14.581 1.00 36.56 208 LEU A N 1
ATOM 1612 C CA . LEU A 1 208 ? -6.251 -16.212 -14.534 1.00 36.56 208 LEU A CA 1
ATOM 1613 C C . LEU A 1 208 ? -6.588 -15.770 -15.960 1.00 36.56 208 LEU A C 1
ATOM 1615 O O . LEU A 1 208 ? -5.725 -15.822 -16.839 1.00 36.56 208 LEU A O 1
ATOM 1619 N N . THR A 1 209 ? -7.822 -15.328 -16.186 1.00 44.22 209 THR A N 1
ATOM 1620 C CA . THR A 1 209 ? -8.253 -14.767 -17.473 1.00 44.22 209 THR A CA 1
ATOM 1621 C C . THR A 1 209 ? -8.806 -13.367 -17.266 1.00 44.22 209 THR A C 1
ATOM 1623 O O . THR A 1 209 ? -9.714 -13.168 -16.457 1.00 44.22 209 THR A O 1
ATOM 1626 N N . TYR A 1 210 ? -8.246 -12.413 -18.010 1.00 36.94 210 TYR A N 1
ATOM 1627 C CA . TYR A 1 210 ? -8.775 -11.060 -18.129 1.00 36.94 210 TYR A CA 1
ATOM 1628 C C . TYR A 1 210 ? -9.812 -11.025 -19.243 1.00 36.94 210 TYR A C 1
ATOM 1630 O O . TYR A 1 210 ? -9.521 -11.407 -20.380 1.00 36.94 210 TYR A O 1
ATOM 1638 N N . ASN A 1 211 ? -11.016 -10.584 -18.899 1.00 54.75 211 ASN A N 1
ATOM 1639 C CA . ASN A 1 211 ? -12.092 -10.407 -19.854 1.00 54.75 211 ASN A CA 1
ATOM 1640 C C . ASN A 1 211 ? -11.985 -9.022 -20.520 1.00 54.75 211 ASN A C 1
ATOM 1642 O O . ASN A 1 211 ? -11.481 -8.076 -19.909 1.00 54.75 211 ASN A O 1
ATOM 1646 N N . PRO A 1 212 ? -12.477 -8.864 -21.763 1.00 40.31 212 PRO A N 1
ATOM 1647 C CA . PRO A 1 212 ? -12.450 -7.584 -22.479 1.00 40.31 212 PRO A CA 1
ATOM 1648 C C . PRO A 1 212 ? -13.244 -6.463 -21.791 1.00 40.31 212 PRO A C 1
ATOM 1650 O O . PRO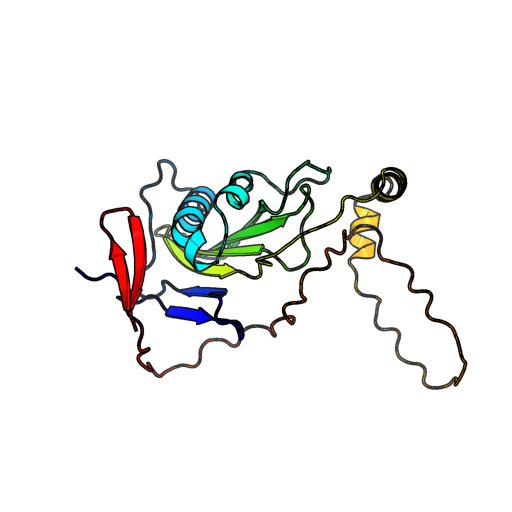 A 1 212 ? -13.053 -5.297 -22.114 1.00 40.31 212 PRO A O 1
ATOM 1653 N N . ASP A 1 213 ? -14.136 -6.813 -20.863 1.00 53.25 213 ASP A N 1
ATOM 1654 C CA . ASP A 1 213 ? -14.946 -5.887 -20.066 1.00 53.25 213 ASP A CA 1
ATOM 1655 C C . ASP A 1 213 ? -14.233 -5.389 -18.793 1.00 53.25 213 ASP A C 1
ATOM 1657 O O . ASP A 1 213 ? -14.827 -4.663 -17.998 1.00 53.25 213 ASP A O 1
ATOM 1661 N N . GLY A 1 214 ? -12.969 -5.776 -18.586 1.00 33.28 214 GLY A N 1
ATOM 1662 C CA . GLY A 1 214 ? -12.184 -5.416 -17.405 1.00 33.28 214 GLY A CA 1
ATOM 1663 C C . GLY A 1 214 ? -12.460 -6.284 -16.174 1.00 33.28 214 GLY A C 1
ATOM 1664 O O . GLY A 1 214 ? -11.862 -6.050 -15.127 1.00 33.28 214 GLY A O 1
ATOM 1665 N N . SER A 1 215 ? -13.321 -7.301 -16.272 1.00 35.44 215 SER A N 1
ATOM 1666 C CA . SER A 1 215 ? -13.521 -8.267 -15.191 1.00 35.44 215 SER A CA 1
ATOM 1667 C C . SER A 1 215 ? -12.449 -9.363 -15.199 1.00 35.44 215 SER A C 1
ATOM 1669 O O . SER A 1 215 ? -11.954 -9.795 -16.245 1.00 35.44 215 SER A O 1
ATOM 1671 N N . THR A 1 216 ? -12.089 -9.850 -14.012 1.00 41.22 216 THR A N 1
ATOM 1672 C CA . THR A 1 216 ? -11.166 -10.980 -13.853 1.00 41.22 216 THR A CA 1
ATOM 1673 C C . THR A 1 216 ? -11.947 -12.231 -13.467 1.00 41.22 216 THR A C 1
ATOM 1675 O O . THR A 1 216 ? -12.763 -12.198 -12.547 1.00 41.22 216 THR A O 1
ATOM 1678 N N . SER A 1 217 ? -11.693 -13.354 -14.143 1.00 37.25 217 SER A N 1
ATOM 1679 C CA . SER A 1 217 ? -12.340 -14.636 -13.834 1.00 37.25 217 SER A CA 1
ATOM 1680 C C . SER A 1 217 ? -11.328 -15.739 -13.517 1.00 37.25 217 SER A C 1
ATOM 1682 O O . SER A 1 217 ? -10.235 -15.792 -14.090 1.00 37.25 217 SER A O 1
ATOM 1684 N N . TYR A 1 218 ? -11.713 -16.629 -12.594 1.00 43.66 218 TYR A N 1
ATOM 1685 C CA . TYR A 1 218 ? -10.916 -17.775 -12.149 1.00 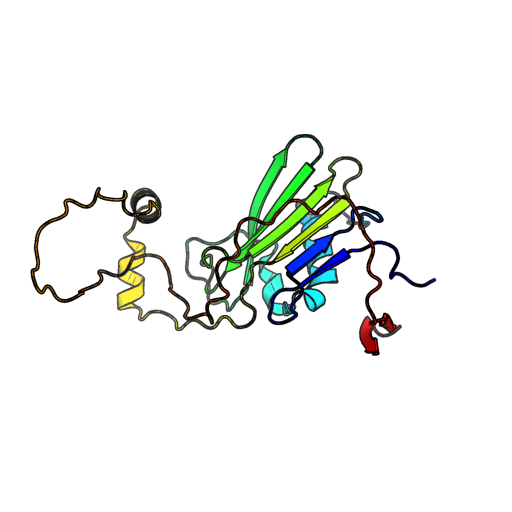43.66 218 TYR A CA 1
ATOM 1686 C C . TYR A 1 218 ? -11.549 -19.077 -12.643 1.00 43.66 218 TYR A C 1
ATOM 1688 O O . TYR A 1 218 ? -12.706 -19.360 -12.327 1.00 43.66 218 TYR A O 1
ATOM 1696 N N . ARG A 1 219 ? -10.788 -19.895 -13.382 1.00 36.94 219 ARG A N 1
ATOM 1697 C CA . ARG A 1 219 ? -11.210 -21.247 -13.784 1.00 36.94 219 ARG A CA 1
ATOM 1698 C C . ARG A 1 219 ? -10.259 -22.288 -13.191 1.00 36.94 219 ARG A C 1
ATOM 1700 O O . ARG A 1 219 ? -9.040 -22.125 -13.278 1.00 36.94 219 ARG A O 1
ATOM 1707 N N . LYS A 1 220 ? -10.848 -23.298 -12.545 1.00 40.94 220 LYS A N 1
ATOM 1708 C CA . LYS A 1 220 ? -10.160 -24.496 -12.050 1.00 40.94 220 LYS A CA 1
ATOM 1709 C C . LYS A 1 220 ? -9.810 -25.422 -13.211 1.00 40.94 220 LYS A C 1
ATOM 1711 O O . LYS A 1 220 ? -10.579 -25.411 -14.201 1.00 40.94 220 LYS A O 1
#